Protein AF-A0AAJ6X799-F1 (afdb_monomer)

Organism: Populus euphratica (NCBI:txid75702)

pLDDT: mean 70.82, std 18.69, range [33.41, 95.31]

Secondary structure (DSSP, 8-state):
--------EEEEEE----TT---SS--EEEEEEEEEEPPP------SSS-TTSTT----EEEEEEEEEEHHHHHT-HHHHHHHHHHHHHTTTPPP-HHHHHHHHHHHHHHHH-GGGTT-SEEEEEEEEEE-TT---------------------PPPPHHHHTT----------------------------

Mean predicted aligned error: 18.2 Å

Radius of gyration: 25.43 Å; Cα contacts (8 Å, |Δi|>4): 211; chains: 1; bounding box: 59×56×69 Å

Solvent-accessible surface area (backbone atoms only — not comparable to full-atom values): 12685 Å² total; per-residue (Å²): 133,86,84,65,82,74,68,54,67,49,73,43,84,46,96,68,85,64,97,86,46,92,37,80,59,56,53,32,34,36,41,35,41,40,38,34,38,41,66,74,81,81,81,85,76,82,85,62,101,65,82,83,58,82,82,72,69,74,60,48,75,50,75,51,77,43,82,41,53,42,60,51,59,69,70,43,71,67,55,22,48,51,52,48,50,49,59,37,48,78,68,74,41,86,84,52,71,68,60,45,51,48,49,46,50,50,51,56,51,51,75,68,34,74,93,50,45,70,26,27,53,48,40,33,37,39,40,37,46,44,58,63,82,70,68,71,85,79,88,72,86,78,93,70,93,69,94,73,88,74,73,81,76,80,71,77,84,51,72,73,64,61,72,69,60,81,84,80,82,76,85,74,87,77,85,76,94,73,84,84,78,85,83,83,82,86,89,78,88,80,91,130

Nearest PDB structures (foldseek):
  7akk-assembly1_A  TM=1.581E-01  e=9.815E+00  Homo sapiens

Foldseek 3Di:
DDPDVDWPKDKDWDPDDDPPFQDQAAFKEKEKEKEWEFDDQDPPPPPDDPPPCSPVRDIDIDIDIDIGTLCQLAPDPVSNLVVVVVVCVVVVHQDDVVSSVNNSVVSVVLVPDPSCSSGRYTYMYIYTYHYPPPDDDPPDDDPDDDDDPPPVPPDPDDPVNVVPDDDDDDPDDDDDDDDDDDDDDDDDDDDD

Structure (mmCIF, N/CA/C/O backbone):
data_AF-A0AAJ6X799-F1
#
_entry.id   AF-A0AAJ6X799-F1
#
loop_
_atom_site.group_PDB
_atom_site.id
_atom_site.type_symbol
_atom_site.label_atom_id
_atom_site.label_alt_id
_atom_site.label_comp_id
_atom_site.label_asym_id
_atom_site.label_entity_id
_atom_site.label_seq_id
_atom_site.pd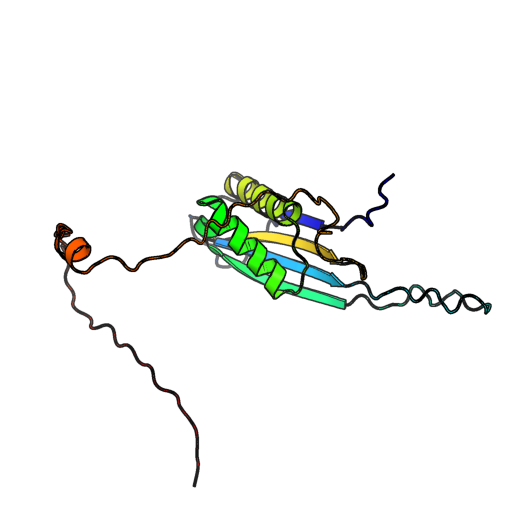bx_PDB_ins_code
_atom_site.Cartn_x
_atom_site.Cartn_y
_atom_site.Cartn_z
_atom_site.occupancy
_atom_site.B_iso_or_equiv
_atom_site.auth_seq_id
_atom_site.auth_comp_id
_atom_site.auth_asym_id
_atom_site.auth_atom_id
_atom_site.pdbx_PDB_model_num
ATOM 1 N N . MET A 1 1 ? 27.027 14.871 -3.772 1.00 33.41 1 MET A N 1
ATOM 2 C CA . MET A 1 1 ? 25.701 15.383 -4.166 1.00 33.41 1 MET A CA 1
ATOM 3 C C . MET A 1 1 ? 24.982 14.192 -4.747 1.00 33.41 1 MET A C 1
ATOM 5 O O . MET A 1 1 ? 25.325 13.787 -5.846 1.00 33.41 1 MET A O 1
ATOM 9 N N . SER A 1 2 ? 24.170 13.524 -3.932 1.00 39.62 2 SER A N 1
ATOM 10 C CA . SER A 1 2 ? 23.511 12.286 -4.333 1.00 39.62 2 SER A CA 1
ATOM 11 C C . SER A 1 2 ? 22.278 12.640 -5.146 1.00 39.62 2 SER A C 1
ATOM 13 O O . SER A 1 2 ? 21.276 13.072 -4.586 1.00 39.62 2 SER A O 1
ATOM 15 N N . ASP A 1 3 ? 22.408 12.510 -6.459 1.00 43.44 3 ASP A N 1
ATOM 16 C CA . ASP A 1 3 ? 21.310 12.570 -7.416 1.00 43.44 3 ASP A CA 1
ATOM 17 C C . ASP A 1 3 ? 20.638 11.188 -7.405 1.00 43.44 3 ASP A C 1
ATOM 19 O O . ASP A 1 3 ? 20.877 10.333 -8.255 1.00 43.44 3 ASP A O 1
ATOM 23 N N . PHE A 1 4 ? 19.909 10.891 -6.328 1.00 45.50 4 PHE A N 1
ATOM 24 C CA . PHE A 1 4 ? 18.973 9.776 -6.360 1.00 45.50 4 PHE A CA 1
ATOM 25 C C . PHE A 1 4 ? 17.758 10.303 -7.102 1.00 45.50 4 PHE A C 1
ATOM 27 O O .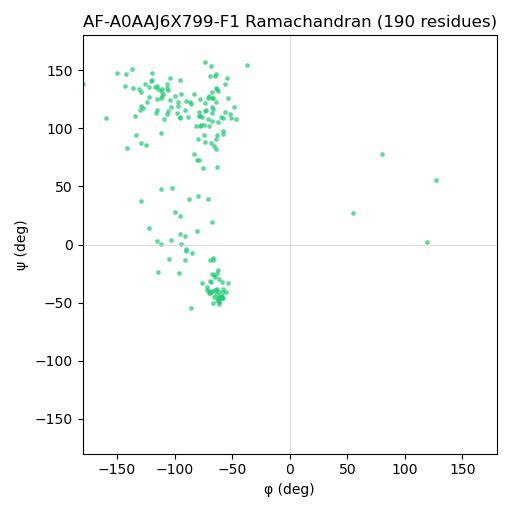 PHE A 1 4 ? 17.104 11.207 -6.594 1.00 45.50 4 PHE A O 1
ATOM 34 N N . GLY A 1 5 ? 17.478 9.763 -8.292 1.00 48.41 5 GLY A N 1
ATOM 35 C CA . GLY A 1 5 ? 16.210 10.000 -8.975 1.00 48.41 5 GLY A CA 1
ATOM 36 C C . GLY A 1 5 ? 15.080 9.803 -7.970 1.00 48.41 5 GLY A C 1
ATOM 37 O O . GLY A 1 5 ? 14.879 8.689 -7.479 1.00 48.41 5 GLY A O 1
ATOM 38 N N . ASP A 1 6 ? 14.453 10.913 -7.579 1.00 57.06 6 ASP A N 1
ATOM 39 C CA . ASP A 1 6 ? 13.506 10.967 -6.474 1.00 57.06 6 ASP A CA 1
ATOM 40 C C . ASP A 1 6 ? 12.369 9.989 -6.771 1.00 57.06 6 ASP A C 1
ATOM 42 O O . ASP A 1 6 ? 11.557 10.209 -7.672 1.00 57.06 6 ASP A O 1
ATOM 46 N N . LEU A 1 7 ? 12.316 8.883 -6.022 1.00 62.88 7 LEU A N 1
ATOM 47 C CA . LEU A 1 7 ? 11.164 7.994 -6.047 1.00 62.88 7 LEU A CA 1
ATOM 48 C C . LEU A 1 7 ? 9.959 8.829 -5.605 1.00 62.88 7 LEU A C 1
ATOM 50 O O . LEU A 1 7 ? 9.836 9.191 -4.431 1.00 62.88 7 LEU A O 1
ATOM 54 N N . CYS A 1 8 ? 9.060 9.124 -6.539 1.00 80.56 8 CYS A N 1
ATOM 55 C CA . CYS A 1 8 ? 7.809 9.795 -6.236 1.00 80.56 8 CYS A CA 1
ATOM 56 C C . CYS A 1 8 ? 6.888 8.780 -5.545 1.00 80.56 8 CYS A C 1
ATOM 58 O O . CYS A 1 8 ? 6.146 8.033 -6.180 1.00 80.56 8 CYS A O 1
ATOM 60 N N . PHE A 1 9 ? 7.001 8.702 -4.218 1.00 86.50 9 PHE A N 1
ATOM 61 C CA . PHE A 1 9 ? 6.145 7.890 -3.361 1.00 86.50 9 PHE A CA 1
ATOM 62 C C . PHE A 1 9 ? 5.257 8.802 -2.527 1.00 86.50 9 PHE A C 1
ATOM 64 O O . PHE A 1 9 ? 5.736 9.727 -1.871 1.00 86.50 9 PHE A O 1
ATOM 71 N N . THR A 1 10 ? 3.947 8.574 -2.545 1.00 90.00 10 THR A N 1
ATOM 72 C CA . THR A 1 10 ? 3.002 9.410 -1.799 1.00 90.00 10 THR A CA 1
ATOM 73 C C . THR A 1 10 ? 1.868 8.582 -1.223 1.00 90.00 10 THR A C 1
ATOM 75 O O . THR A 1 10 ? 1.265 7.753 -1.904 1.00 90.00 10 THR A O 1
ATOM 78 N N . THR A 1 11 ? 1.533 8.865 0.034 1.00 86.75 11 THR A N 1
ATOM 79 C CA . THR A 1 11 ? 0.384 8.293 0.738 1.00 86.75 11 THR A CA 1
ATOM 80 C C . THR A 1 11 ? -0.674 9.368 0.953 1.00 86.75 11 THR A C 1
ATOM 82 O O . THR A 1 11 ? -0.381 10.476 1.397 1.00 86.75 11 THR A O 1
ATOM 85 N N . ILE A 1 12 ? -1.917 9.069 0.582 1.00 88.94 12 ILE A N 1
ATOM 86 C CA . ILE A 1 12 ? -3.028 10.019 0.603 1.00 88.94 12 ILE A CA 1
ATOM 87 C C . ILE A 1 12 ? -4.198 9.362 1.340 1.00 88.94 12 ILE A C 1
ATOM 89 O O . ILE A 1 12 ? -4.738 8.366 0.848 1.00 88.94 12 ILE A O 1
ATOM 93 N N . PRO A 1 13 ? -4.629 9.892 2.496 1.00 84.25 13 PRO A N 1
ATOM 94 C CA . PRO A 1 13 ? -5.858 9.439 3.129 1.00 84.25 13 PRO A CA 1
ATOM 95 C C . PRO A 1 13 ? -7.049 9.846 2.254 1.00 84.25 13 PRO A C 1
ATOM 97 O O . PRO A 1 13 ? -7.149 10.995 1.821 1.00 84.25 13 PRO A O 1
ATOM 100 N N . LEU A 1 14 ? -7.954 8.911 1.977 1.00 81.88 14 LEU A N 1
ATOM 101 C CA . LEU A 1 14 ? -9.138 9.162 1.167 1.00 81.88 14 LEU A CA 1
ATOM 102 C C . LEU A 1 14 ? -10.378 9.272 2.048 1.00 81.88 14 LEU A C 1
ATOM 104 O O . LEU A 1 14 ? -10.748 8.350 2.777 1.00 81.88 14 LEU A O 1
ATOM 108 N N . ASP A 1 15 ? -11.068 10.395 1.898 1.00 71.75 15 ASP A N 1
ATOM 109 C CA . ASP A 1 15 ? -12.421 10.578 2.396 1.00 71.75 15 ASP A CA 1
ATOM 110 C C . ASP A 1 15 ? -13.412 9.979 1.379 1.00 71.75 15 ASP A C 1
ATOM 112 O O . ASP A 1 15 ? -13.995 10.678 0.553 1.00 71.75 15 ASP A O 1
ATOM 116 N N . LEU A 1 16 ? -13.549 8.652 1.389 1.00 66.62 16 LEU A N 1
ATOM 117 C CA . LEU A 1 16 ? -14.558 7.943 0.601 1.00 66.62 16 LEU A CA 1
ATOM 118 C C . LEU A 1 16 ? -15.619 7.341 1.520 1.00 66.62 16 LEU A C 1
ATOM 120 O O . LEU A 1 16 ? -15.294 6.710 2.526 1.00 66.62 16 LEU A O 1
ATOM 124 N N . VAL A 1 17 ? -16.885 7.533 1.151 1.00 60.22 17 VAL A N 1
ATOM 125 C CA . VAL A 1 17 ? -18.050 6.893 1.772 1.00 60.22 17 VAL A CA 1
ATOM 126 C C . VAL A 1 17 ? -18.684 6.011 0.704 1.00 60.22 17 VAL A C 1
ATOM 128 O O . VAL A 1 17 ? -19.165 6.528 -0.308 1.00 60.22 17 VAL A O 1
ATOM 131 N N . LYS A 1 18 ? -18.649 4.684 0.881 1.00 63.25 18 LYS A N 1
ATOM 132 C CA . LYS A 1 18 ? -19.388 3.771 -0.002 1.00 63.25 18 LYS A CA 1
ATOM 133 C C . LYS A 1 18 ? -20.745 3.439 0.637 1.00 63.25 18 LYS A C 1
ATOM 135 O O . LYS A 1 18 ? -20.829 3.293 1.854 1.00 63.25 18 LYS A O 1
ATOM 140 N N . PRO A 1 19 ? -21.828 3.331 -0.156 1.00 46.12 19 PRO A N 1
ATOM 141 C CA . PRO A 1 19 ? -23.139 2.973 0.379 1.00 46.12 19 PRO A CA 1
ATOM 142 C C . PRO A 1 19 ? -23.097 1.546 0.956 1.00 46.12 19 PRO A C 1
ATOM 144 O O . PRO A 1 19 ? -22.738 0.611 0.241 1.00 46.12 19 PRO A O 1
ATOM 147 N N . GLY A 1 20 ? -23.441 1.391 2.241 1.00 56.19 20 GLY A N 1
ATOM 148 C CA . GLY A 1 20 ? -23.353 0.129 2.998 1.00 56.19 20 GLY A CA 1
ATOM 149 C C . GLY A 1 20 ? -22.422 0.157 4.224 1.00 56.19 20 GLY A C 1
ATOM 150 O O . GLY A 1 20 ? -22.268 -0.867 4.893 1.00 56.19 20 GLY A O 1
ATOM 151 N N . ASP A 1 21 ? -21.816 1.307 4.530 1.00 54.22 21 ASP A N 1
ATOM 152 C CA . ASP A 1 21 ? -20.926 1.529 5.681 1.00 54.22 21 ASP A CA 1
ATOM 153 C C . ASP A 1 21 ? -21.678 1.944 6.970 1.00 54.22 21 ASP A C 1
ATOM 155 O O . ASP A 1 21 ? -21.190 2.761 7.744 1.00 54.22 21 ASP A O 1
ATOM 159 N N . ASP A 1 22 ? -22.847 1.358 7.249 1.00 52.16 22 ASP A N 1
ATOM 160 C CA . ASP A 1 22 ? -23.675 1.673 8.432 1.00 52.16 22 ASP A CA 1
ATOM 161 C C . ASP A 1 22 ? -23.159 0.987 9.724 1.00 52.16 22 ASP A C 1
ATOM 163 O O . ASP A 1 22 ? -23.934 0.431 10.505 1.00 52.16 22 ASP A O 1
ATOM 167 N N . SER A 1 23 ? -21.839 0.957 9.943 1.00 53.44 23 SER A N 1
ATOM 168 C CA . SER A 1 23 ? -21.210 0.309 11.104 1.00 53.44 23 SER A CA 1
ATOM 169 C C . SER A 1 23 ? -20.397 1.300 11.932 1.00 53.44 23 SER A C 1
ATOM 171 O O . SER A 1 23 ? -19.692 2.146 11.396 1.00 53.44 23 SER A O 1
ATOM 173 N N . VAL A 1 24 ? -20.476 1.157 13.256 1.00 56.56 24 VAL A N 1
ATOM 174 C CA . VAL A 1 24 ? -19.975 2.124 14.252 1.00 56.56 24 VAL A CA 1
ATOM 175 C C . VAL A 1 24 ? -18.481 1.938 14.568 1.00 56.56 24 VAL A C 1
ATOM 177 O O . VAL A 1 24 ? -17.889 2.740 15.282 1.00 56.56 24 VAL A O 1
ATOM 180 N N . LEU A 1 25 ? -17.847 0.875 14.065 1.00 61.75 25 LEU A N 1
ATOM 181 C CA . LEU A 1 25 ? -16.440 0.587 14.335 1.00 61.75 25 LEU A CA 1
ATOM 182 C C . LEU A 1 25 ? -15.680 0.338 13.036 1.00 61.75 25 LEU A C 1
ATOM 184 O O . LEU A 1 25 ? -15.969 -0.614 12.311 1.00 61.75 25 LEU A O 1
ATOM 188 N N . CYS A 1 26 ? -14.676 1.180 12.790 1.00 68.81 26 CYS A N 1
ATOM 189 C CA . CYS A 1 26 ? -13.676 0.942 11.764 1.00 68.81 26 CYS A CA 1
ATOM 190 C C . CYS A 1 26 ? -12.806 -0.261 12.145 1.00 68.81 26 CYS A C 1
ATOM 192 O O . CYS A 1 26 ? -11.917 -0.135 13.000 1.00 68.81 26 CYS A O 1
ATOM 194 N N . ASP A 1 27 ? -13.015 -1.389 11.473 1.00 82.44 27 ASP A N 1
ATOM 195 C CA . ASP A 1 27 ? -12.250 -2.623 11.653 1.00 82.44 27 ASP A CA 1
ATOM 196 C C . ASP A 1 27 ? -11.258 -2.893 10.510 1.00 82.44 27 ASP A C 1
ATOM 198 O O . ASP A 1 27 ? -10.367 -3.728 10.669 1.00 82.44 27 ASP A O 1
ATOM 202 N N . LYS A 1 28 ? -11.350 -2.175 9.379 1.00 88.75 28 LYS A N 1
ATOM 203 C CA . LYS A 1 28 ? -10.529 -2.452 8.185 1.00 88.75 28 LYS A CA 1
ATOM 204 C C . LYS A 1 28 ? -9.966 -1.202 7.506 1.00 88.75 28 LYS A C 1
ATOM 206 O O . LYS A 1 28 ? -10.581 -0.138 7.484 1.00 88.75 28 LYS A O 1
ATOM 211 N N . PHE A 1 29 ? -8.811 -1.373 6.871 1.00 90.25 29 PHE A N 1
ATOM 212 C CA . PHE A 1 29 ? -8.224 -0.442 5.912 1.00 90.25 29 PHE A CA 1
ATOM 213 C C . PHE A 1 29 ? -8.354 -0.994 4.495 1.00 90.25 29 PHE A C 1
ATOM 215 O O . PHE A 1 29 ? -8.112 -2.173 4.253 1.00 90.25 29 PHE A O 1
ATOM 222 N N . CYS A 1 30 ? -8.691 -0.130 3.546 1.00 91.00 30 CYS A N 1
ATOM 223 C CA . CYS A 1 30 ? -8.603 -0.410 2.121 1.00 91.00 30 CYS A CA 1
ATOM 224 C C . CYS A 1 30 ? -7.464 0.424 1.532 1.00 91.00 30 CYS A C 1
ATOM 226 O O . CYS A 1 30 ? -7.574 1.646 1.436 1.00 91.00 30 CYS A O 1
ATOM 228 N N . ILE A 1 31 ? -6.364 -0.231 1.173 1.00 93.44 31 ILE A N 1
ATOM 229 C CA . ILE A 1 31 ? -5.176 0.392 0.594 1.00 93.44 31 ILE A CA 1
ATOM 230 C C . ILE A 1 31 ? -5.239 0.226 -0.923 1.00 93.44 31 ILE A C 1
ATOM 232 O O . ILE A 1 31 ? -5.150 -0.882 -1.444 1.00 93.44 31 ILE A O 1
ATOM 236 N N . VAL A 1 32 ? -5.395 1.336 -1.634 1.00 94.38 32 VAL A N 1
ATOM 237 C CA . VAL A 1 32 ? -5.396 1.408 -3.095 1.00 94.38 32 VAL A CA 1
ATOM 238 C C . VAL A 1 32 ? -3.993 1.776 -3.553 1.00 94.38 32 VAL A C 1
ATOM 240 O O . VAL A 1 32 ? -3.571 2.917 -3.369 1.00 94.38 32 VAL A O 1
ATOM 243 N N . VAL A 1 33 ? -3.277 0.831 -4.151 1.00 94.50 33 VAL A N 1
ATOM 244 C CA . VAL A 1 33 ? -1.923 1.040 -4.675 1.00 94.50 33 VAL A CA 1
ATOM 245 C C . VAL A 1 33 ? -2.006 1.319 -6.173 1.00 94.50 33 VAL A C 1
ATOM 247 O O . VAL A 1 33 ? -2.556 0.518 -6.927 1.00 94.50 33 VAL A O 1
ATOM 250 N N . GLU A 1 34 ? -1.478 2.464 -6.598 1.00 94.44 34 GLU A N 1
ATOM 251 C CA . GLU A 1 34 ? -1.287 2.864 -7.995 1.00 94.44 34 GLU A CA 1
ATOM 252 C C . GLU A 1 34 ? 0.220 2.987 -8.257 1.00 94.44 34 GLU A C 1
ATOM 254 O O . GLU A 1 34 ? 0.881 3.832 -7.657 1.00 94.44 34 GLU A O 1
ATOM 259 N N . ALA A 1 35 ? 0.751 2.142 -9.136 1.00 92.31 35 ALA A N 1
ATOM 260 C CA . ALA A 1 35 ? 2.156 2.126 -9.519 1.00 92.31 35 ALA A CA 1
ATOM 261 C C . ALA A 1 35 ? 2.316 2.481 -10.999 1.00 92.31 35 ALA A C 1
ATOM 263 O O . ALA A 1 35 ? 1.565 1.973 -11.832 1.00 92.31 35 ALA A O 1
ATOM 264 N N . SER A 1 36 ? 3.290 3.331 -11.307 1.00 90.94 36 SER A N 1
ATOM 265 C CA . SER A 1 36 ? 3.752 3.638 -12.661 1.00 90.94 36 SER A CA 1
ATOM 266 C C . SER A 1 36 ? 5.156 3.081 -12.838 1.00 90.94 36 SER A C 1
ATOM 268 O O . SER A 1 36 ? 6.028 3.386 -12.033 1.00 90.94 36 SER A O 1
ATOM 270 N N . PHE A 1 37 ? 5.389 2.278 -13.867 1.00 88.56 37 PHE A N 1
ATOM 271 C CA . PHE A 1 37 ? 6.698 1.726 -14.195 1.00 88.56 37 PHE A CA 1
ATOM 272 C C . PHE A 1 37 ? 7.242 2.451 -15.418 1.00 88.56 37 PHE A C 1
ATOM 274 O O . PHE A 1 37 ? 6.668 2.378 -16.510 1.00 88.56 37 PHE A O 1
ATOM 281 N N . MET A 1 38 ? 8.341 3.173 -15.212 1.00 85.06 38 MET A N 1
ATOM 282 C CA . MET A 1 38 ? 9.001 3.936 -16.262 1.00 85.06 38 MET A CA 1
ATOM 283 C C . MET A 1 38 ? 9.922 3.015 -17.074 1.00 85.06 38 MET A C 1
ATOM 285 O O . MET A 1 38 ? 10.742 2.303 -16.486 1.00 85.06 38 MET A O 1
ATOM 289 N N . PRO A 1 39 ? 9.823 3.014 -18.413 1.00 79.12 39 PRO A N 1
ATOM 290 C CA . PRO A 1 39 ? 10.715 2.230 -19.258 1.00 79.12 39 PRO A CA 1
ATOM 291 C C . PRO A 1 39 ? 12.161 2.768 -19.216 1.00 79.12 39 PRO A C 1
ATOM 293 O O . PRO A 1 39 ? 12.372 3.959 -18.969 1.00 79.12 39 PRO A O 1
ATOM 296 N N . PRO A 1 40 ? 13.176 1.915 -19.463 1.00 73.31 40 PRO A N 1
ATOM 297 C CA . PRO A 1 40 ? 14.568 2.345 -19.562 1.00 73.31 40 PRO A CA 1
ATOM 298 C C . PRO A 1 40 ? 14.758 3.325 -20.724 1.00 73.31 40 PRO A C 1
ATOM 300 O O . PRO A 1 40 ? 14.317 3.070 -21.843 1.00 73.31 40 PRO A O 1
ATOM 303 N N . VAL A 1 41 ? 15.444 4.439 -20.460 1.00 66.81 41 VAL A N 1
ATOM 304 C CA . VAL A 1 41 ? 15.807 5.416 -21.493 1.00 66.81 41 VAL A CA 1
ATOM 305 C C . VAL A 1 41 ? 17.024 4.879 -22.248 1.00 66.81 41 VAL A C 1
ATOM 307 O O . VAL A 1 41 ? 18.116 4.801 -21.688 1.00 66.81 41 VAL A O 1
ATOM 310 N N . LEU A 1 42 ? 16.842 4.488 -23.511 1.00 63.31 42 LEU A N 1
ATOM 311 C CA . LEU A 1 42 ? 17.948 4.115 -24.395 1.00 63.31 42 LEU A CA 1
ATOM 312 C C . LEU A 1 42 ? 18.645 5.401 -24.864 1.00 63.31 42 LEU A C 1
ATOM 314 O O . LEU A 1 42 ? 18.074 6.182 -25.617 1.00 63.31 42 LEU A O 1
ATOM 318 N N . VAL A 1 43 ? 19.863 5.643 -24.378 1.00 58.25 43 VAL A N 1
ATOM 319 C CA . VAL A 1 43 ? 20.656 6.855 -24.670 1.00 58.25 43 VAL A CA 1
ATOM 320 C C . VAL A 1 43 ? 21.583 6.713 -25.888 1.00 58.25 43 VAL A C 1
ATOM 322 O O . VAL A 1 43 ? 22.375 7.614 -26.148 1.00 58.25 43 VAL A O 1
ATOM 325 N N . ASP A 1 44 ? 21.495 5.610 -26.639 1.00 54.72 44 ASP A N 1
ATOM 326 C CA . ASP A 1 44 ? 22.450 5.270 -27.708 1.00 54.72 44 ASP A CA 1
ATOM 327 C C . ASP A 1 44 ? 22.098 5.793 -29.122 1.00 54.72 44 ASP A C 1
ATOM 329 O O . ASP A 1 44 ? 22.926 5.668 -30.016 1.00 54.72 44 ASP A O 1
ATOM 333 N N . ASP A 1 45 ? 20.949 6.444 -29.347 1.00 50.88 45 ASP A N 1
ATOM 334 C CA . ASP A 1 45 ? 20.549 6.959 -30.679 1.00 50.88 45 ASP A CA 1
ATOM 335 C C . ASP A 1 45 ? 20.527 8.503 -30.758 1.00 50.88 45 ASP A C 1
ATOM 337 O O . ASP A 1 45 ? 19.575 9.116 -31.241 1.00 50.88 45 ASP A O 1
ATOM 341 N N . LEU A 1 46 ? 21.582 9.172 -30.278 1.00 54.72 46 LEU A N 1
ATOM 342 C CA . LEU A 1 46 ? 21.748 10.632 -30.414 1.00 54.72 46 LEU A CA 1
ATOM 343 C C . LEU A 1 46 ? 22.741 11.026 -31.522 1.00 54.72 46 LEU A C 1
ATOM 345 O O . LEU A 1 46 ? 23.607 11.873 -31.306 1.00 54.72 46 LEU A O 1
ATOM 349 N N . GLU A 1 47 ? 22.595 10.449 -32.718 1.00 54.09 47 GLU A N 1
ATOM 350 C CA . GLU A 1 47 ? 23.259 10.950 -33.937 1.00 54.09 47 GLU A CA 1
ATOM 351 C C . GLU A 1 47 ? 22.299 11.323 -35.085 1.00 54.09 47 GLU A C 1
ATOM 353 O O . GLU A 1 47 ? 22.776 11.567 -36.191 1.00 54.09 47 GLU A O 1
ATOM 358 N N . ASP A 1 48 ? 20.983 11.459 -34.864 1.00 49.53 48 ASP A N 1
ATOM 359 C CA . ASP A 1 48 ? 20.103 11.976 -35.926 1.00 49.53 48 ASP A CA 1
ATOM 360 C C . ASP A 1 48 ? 18.977 12.902 -35.431 1.00 49.53 48 ASP A C 1
ATOM 362 O O . ASP A 1 48 ? 18.452 12.784 -34.323 1.00 49.53 48 ASP A O 1
ATOM 366 N N . ASP A 1 49 ? 18.655 13.867 -36.287 1.00 54.22 49 ASP A N 1
ATOM 367 C CA . ASP A 1 49 ? 17.883 15.105 -36.094 1.00 54.22 49 ASP A CA 1
ATOM 368 C C . ASP A 1 49 ? 16.361 14.885 -35.871 1.00 54.22 49 ASP A C 1
ATOM 370 O O . ASP A 1 49 ? 15.530 15.636 -36.378 1.00 54.22 49 ASP A O 1
ATOM 374 N N . GLU A 1 50 ? 15.965 13.849 -35.114 1.00 51.69 50 GLU A N 1
ATOM 375 C CA . GLU A 1 50 ? 14.560 13.483 -34.829 1.00 51.69 50 GLU A CA 1
ATOM 376 C C . GLU A 1 50 ? 14.266 13.285 -33.322 1.00 51.69 50 GLU A C 1
ATOM 378 O O . GLU A 1 50 ? 13.466 12.442 -32.914 1.00 51.69 50 GLU A O 1
ATOM 383 N N . SER A 1 51 ? 14.867 14.097 -32.444 1.00 50.56 51 SER A N 1
ATOM 384 C CA . SER A 1 51 ? 14.718 14.001 -30.974 1.00 50.56 51 SER A CA 1
ATOM 385 C C . SER A 1 51 ? 13.317 14.335 -30.406 1.00 50.56 51 SER A C 1
ATOM 387 O O . SER A 1 51 ? 13.191 14.641 -29.221 1.00 50.56 51 SER A O 1
ATOM 389 N N . GLN A 1 52 ? 12.244 14.299 -31.206 1.00 48.31 52 GLN A N 1
ATOM 390 C CA . GLN A 1 52 ? 10.876 14.626 -30.764 1.00 48.31 52 GLN A CA 1
ATOM 391 C C . GLN A 1 52 ? 10.061 13.432 -30.235 1.00 48.31 52 GLN A C 1
ATOM 393 O O . GLN A 1 52 ? 8.979 13.653 -29.697 1.00 48.31 52 GLN A O 1
ATOM 398 N N . HIS A 1 53 ? 10.576 12.199 -30.302 1.00 48.31 53 HIS A N 1
ATOM 399 C CA . HIS A 1 53 ? 9.841 11.000 -29.856 1.00 48.31 53 HIS A CA 1
ATOM 400 C C . HIS A 1 53 ? 10.403 10.310 -28.596 1.00 48.31 53 HIS A C 1
ATOM 402 O O . HIS A 1 53 ? 9.813 9.346 -28.119 1.00 48.31 53 HIS A O 1
ATOM 408 N N . LEU A 1 54 ? 11.482 10.824 -27.988 1.00 49.53 54 LEU A N 1
ATOM 409 C CA . LEU A 1 54 ? 12.105 10.228 -26.787 1.00 49.53 54 LEU A CA 1
ATOM 410 C C . LEU A 1 54 ? 11.237 10.287 -25.513 1.00 49.53 54 LEU A C 1
ATOM 412 O O . LEU A 1 54 ? 11.556 9.634 -24.524 1.00 49.53 54 LEU A O 1
ATOM 416 N N . TYR A 1 55 ? 10.143 11.052 -25.531 1.00 51.22 55 TYR A N 1
ATOM 417 C CA . TYR A 1 55 ? 9.208 11.178 -24.407 1.00 51.22 55 TYR A CA 1
ATOM 418 C C . TYR A 1 55 ? 7.903 10.392 -24.592 1.00 51.22 55 TYR A C 1
ATOM 420 O O . TYR A 1 55 ? 7.033 10.485 -23.733 1.00 51.22 55 TYR A O 1
ATOM 428 N N . ASP A 1 56 ? 7.765 9.617 -25.673 1.00 51.16 56 ASP A N 1
ATOM 429 C CA . ASP A 1 56 ? 6.566 8.803 -25.942 1.00 51.16 56 ASP A CA 1
ATOM 430 C C . ASP A 1 56 ? 6.728 7.355 -25.448 1.00 51.16 56 ASP A C 1
ATOM 432 O O . ASP A 1 56 ? 6.135 6.411 -25.966 1.00 51.16 56 ASP A O 1
ATOM 436 N N . ALA A 1 57 ? 7.601 7.156 -24.460 1.00 61.09 57 ALA A N 1
ATOM 437 C CA . ALA A 1 57 ? 7.764 5.864 -23.828 1.00 61.09 57 ALA A CA 1
ATOM 438 C C . ALA A 1 57 ? 6.598 5.659 -22.846 1.00 61.09 57 ALA A C 1
ATOM 440 O O . ALA A 1 57 ? 6.569 6.243 -21.759 1.00 61.09 57 ALA A O 1
ATOM 441 N N . ASP A 1 58 ? 5.615 4.858 -23.260 1.00 71.69 58 ASP A N 1
ATOM 442 C CA . ASP A 1 58 ? 4.423 4.559 -22.469 1.00 71.69 58 ASP A CA 1
ATOM 443 C C . ASP A 1 58 ? 4.813 3.983 -21.098 1.00 71.69 58 ASP A C 1
ATOM 445 O O . ASP A 1 58 ? 5.356 2.881 -20.985 1.00 71.69 58 ASP A O 1
ATOM 449 N N . CYS A 1 59 ? 4.518 4.730 -20.032 1.00 80.44 59 CYS A N 1
ATOM 450 C CA . CYS A 1 59 ? 4.617 4.208 -18.674 1.00 80.44 59 CYS A CA 1
ATOM 451 C C . CYS A 1 59 ? 3.599 3.080 -18.495 1.00 80.44 59 CYS A C 1
ATOM 453 O O . CYS A 1 59 ? 2.422 3.221 -18.843 1.00 80.44 59 CYS A O 1
ATOM 455 N N . TYR A 1 60 ? 4.030 1.975 -17.897 1.00 86.00 60 TYR A N 1
ATOM 456 C CA . TYR A 1 60 ? 3.131 0.880 -17.564 1.00 86.00 60 TYR A CA 1
ATOM 457 C C . TYR A 1 60 ? 2.486 1.141 -16.201 1.00 86.00 60 TYR A C 1
ATOM 459 O O . TYR A 1 60 ? 3.180 1.281 -15.200 1.00 86.00 60 TYR A O 1
ATOM 467 N N . TRP A 1 61 ? 1.155 1.213 -16.146 1.00 89.19 61 TRP A N 1
ATOM 468 C CA . TRP A 1 61 ? 0.426 1.496 -14.906 1.00 89.19 61 TRP A CA 1
ATOM 469 C C . TRP A 1 61 ? -0.245 0.244 -14.351 1.00 89.19 61 TRP A C 1
ATOM 471 O O . TRP A 1 61 ? -0.978 -0.448 -15.058 1.00 89.19 61 TRP A O 1
ATOM 481 N N . VAL A 1 62 ? -0.077 0.007 -13.051 1.00 92.69 62 VAL A N 1
ATOM 482 C CA . VAL A 1 62 ? -0.755 -1.065 -12.315 1.00 92.69 62 VAL A CA 1
ATOM 483 C C . VAL A 1 62 ? -1.543 -0.465 -11.165 1.00 92.69 62 VAL A C 1
ATOM 485 O O . VAL A 1 62 ? -1.059 0.395 -10.431 1.00 92.69 62 VAL A O 1
ATOM 488 N N . LYS A 1 63 ? -2.776 -0.935 -10.982 1.00 94.56 63 LYS A N 1
ATOM 489 C CA . LYS A 1 63 ? -3.629 -0.531 -9.868 1.00 94.56 63 LYS A CA 1
ATOM 490 C C . LYS A 1 63 ? -4.232 -1.741 -9.182 1.00 94.56 63 LYS A C 1
ATOM 492 O O . LYS A 1 63 ? -4.784 -2.614 -9.853 1.00 94.56 63 LYS A O 1
ATOM 497 N N . ARG A 1 64 ? -4.182 -1.762 -7.850 1.00 94.19 64 ARG A N 1
ATOM 498 C CA . ARG A 1 64 ? -4.786 -2.830 -7.052 1.00 94.19 64 ARG A CA 1
ATOM 499 C C . ARG A 1 64 ? -5.249 -2.343 -5.687 1.00 94.19 64 ARG A C 1
ATOM 501 O O . ARG A 1 64 ? -4.623 -1.479 -5.079 1.00 94.19 64 ARG A O 1
ATOM 508 N N . ASP A 1 65 ? -6.329 -2.952 -5.214 1.00 93.31 65 ASP A N 1
ATOM 509 C CA . ASP A 1 65 ? -6.933 -2.660 -3.920 1.00 93.31 65 ASP A CA 1
ATOM 510 C C . ASP A 1 65 ? -6.632 -3.811 -2.950 1.00 93.31 65 ASP A C 1
ATOM 512 O O . ASP A 1 65 ? -6.795 -4.985 -3.295 1.00 93.31 65 ASP A O 1
ATOM 516 N N . PHE A 1 66 ? -6.227 -3.475 -1.728 1.00 93.50 66 PHE A N 1
ATOM 517 C CA . PHE A 1 66 ? -5.908 -4.423 -0.665 1.00 93.50 66 PHE A CA 1
ATOM 518 C C . PHE A 1 66 ? -6.750 -4.119 0.567 1.00 93.50 66 PHE A C 1
ATOM 520 O O . PHE A 1 66 ? -6.706 -3.011 1.100 1.00 93.50 66 PHE A O 1
ATOM 527 N N . LEU A 1 67 ? -7.517 -5.106 1.029 1.00 92.25 67 LEU A N 1
ATOM 528 C CA . LEU A 1 67 ? -8.294 -4.997 2.258 1.00 92.25 67 LEU A CA 1
ATOM 529 C C . LEU A 1 67 ? -7.509 -5.639 3.403 1.00 92.25 67 LEU A C 1
ATOM 531 O O . LEU A 1 67 ? -7.215 -6.830 3.356 1.00 92.25 67 LEU A O 1
ATOM 535 N N . VAL A 1 68 ? -7.185 -4.846 4.416 1.00 92.12 68 VAL A N 1
ATOM 536 C CA . VAL A 1 68 ? -6.324 -5.231 5.537 1.00 92.12 68 VAL A CA 1
ATOM 537 C C . VAL A 1 68 ? -7.060 -4.969 6.843 1.00 92.12 68 VAL A C 1
ATOM 539 O O . VAL A 1 68 ? -7.714 -3.935 6.990 1.00 92.12 68 VAL A O 1
ATOM 542 N N . ASP A 1 69 ? -6.967 -5.885 7.804 1.00 90.62 69 ASP A N 1
ATOM 543 C CA . ASP A 1 69 ? -7.553 -5.646 9.122 1.00 90.62 69 ASP A CA 1
ATOM 544 C C . ASP A 1 69 ? -6.787 -4.552 9.870 1.00 90.62 69 ASP A C 1
ATOM 546 O O . ASP A 1 69 ? -5.563 -4.427 9.780 1.00 90.62 69 ASP A O 1
ATOM 550 N N . ARG A 1 70 ? -7.518 -3.752 10.646 1.00 87.94 70 ARG A N 1
ATOM 551 C CA . ARG A 1 70 ? -6.961 -2.640 11.420 1.00 87.94 70 ARG A CA 1
ATOM 552 C C . ARG A 1 70 ? -5.830 -3.080 12.345 1.00 87.94 70 ARG A C 1
ATOM 554 O O . ARG A 1 70 ? -4.820 -2.383 12.443 1.00 87.94 70 ARG A O 1
ATOM 561 N N . ASP A 1 71 ? -5.987 -4.227 12.990 1.00 87.94 71 ASP A N 1
ATOM 562 C CA . ASP A 1 71 ? -5.014 -4.723 13.960 1.00 87.94 71 ASP A CA 1
ATOM 563 C C . ASP A 1 71 ? -3.695 -5.126 13.292 1.00 87.94 71 ASP A C 1
ATOM 565 O O . ASP A 1 71 ? -2.630 -4.879 13.856 1.00 87.94 71 ASP A O 1
ATOM 569 N N . GLN A 1 72 ? -3.745 -5.620 12.048 1.00 89.00 72 GLN A N 1
ATOM 570 C CA . GLN A 1 72 ? -2.547 -5.972 11.279 1.00 89.00 72 GLN A CA 1
ATOM 571 C C . GLN A 1 72 ? -1.686 -4.742 10.955 1.00 89.00 72 GLN A C 1
ATOM 573 O O . GLN A 1 72 ? -0.475 -4.870 10.831 1.00 89.00 72 GLN A O 1
ATOM 578 N N . LEU A 1 73 ? -2.281 -3.545 10.849 1.00 89.50 73 LEU A N 1
ATOM 579 C CA . LEU A 1 73 ? -1.555 -2.305 10.538 1.00 89.50 73 LEU A CA 1
ATOM 580 C C . LEU A 1 73 ? -1.166 -1.476 11.764 1.00 89.50 73 LEU A C 1
ATOM 582 O O . LEU A 1 73 ? -0.246 -0.660 11.679 1.00 89.50 73 LEU A O 1
ATOM 586 N N . LEU A 1 74 ? -1.885 -1.617 12.880 1.00 89.31 74 LEU A N 1
ATOM 587 C CA . LEU A 1 74 ? -1.746 -0.708 14.022 1.00 89.31 74 LEU A CA 1
ATOM 588 C C . LEU A 1 74 ? -1.187 -1.352 15.288 1.00 89.31 74 LEU A C 1
ATOM 590 O O . LEU A 1 74 ? -0.680 -0.610 16.130 1.00 89.31 74 LEU A O 1
ATOM 594 N N . HIS A 1 75 ? -1.315 -2.669 15.458 1.00 83.69 75 HIS A N 1
ATOM 595 C CA . HIS A 1 75 ? -1.015 -3.305 16.737 1.00 83.69 75 HIS A CA 1
ATOM 596 C C . HIS A 1 75 ? 0.468 -3.655 16.881 1.00 83.69 75 HIS A C 1
ATOM 598 O O . HIS A 1 75 ? 1.107 -3.238 17.845 1.00 83.69 75 HIS A O 1
ATOM 604 N N . ASP A 1 76 ? 1.015 -4.405 15.926 1.00 89.44 76 ASP A N 1
ATOM 605 C CA . ASP A 1 76 ? 2.387 -4.907 15.974 1.00 89.44 76 ASP A CA 1
ATOM 606 C C . ASP A 1 76 ? 3.242 -4.347 14.827 1.00 89.44 76 ASP A C 1
ATOM 608 O O . ASP A 1 76 ? 2.802 -4.272 13.675 1.00 89.44 76 ASP A O 1
ATOM 612 N N . LEU A 1 77 ? 4.468 -3.916 15.142 1.00 89.56 77 LEU A N 1
ATOM 613 C CA . LEU A 1 77 ? 5.354 -3.285 14.162 1.00 89.56 77 LEU A CA 1
ATOM 614 C C . LEU A 1 77 ? 5.851 -4.300 13.131 1.00 89.56 77 LEU A C 1
ATOM 616 O O . LEU A 1 77 ? 5.899 -3.976 11.948 1.00 89.56 77 LEU A O 1
ATOM 620 N N . GLU A 1 78 ? 6.181 -5.517 13.558 1.00 91.50 78 GLU A N 1
ATOM 621 C CA . GLU A 1 78 ? 6.678 -6.567 12.669 1.00 91.50 78 GLU A CA 1
ATOM 622 C C . GLU A 1 78 ? 5.583 -7.000 11.687 1.00 91.50 78 GLU A C 1
ATOM 624 O O . GLU A 1 78 ? 5.768 -6.935 10.471 1.00 91.50 78 GLU A O 1
ATOM 629 N N . THR A 1 79 ? 4.394 -7.309 12.208 1.00 91.94 79 THR A N 1
ATOM 630 C CA . THR A 1 79 ? 3.218 -7.681 11.409 1.00 91.94 79 THR A CA 1
ATOM 631 C C . THR A 1 79 ? 2.821 -6.575 10.431 1.00 91.94 79 THR A C 1
ATOM 633 O O . THR A 1 79 ? 2.559 -6.843 9.255 1.00 91.94 79 THR A O 1
ATOM 636 N N . SER A 1 80 ? 2.805 -5.318 10.882 1.00 93.44 80 SER A N 1
ATOM 637 C CA . SER A 1 80 ? 2.427 -4.183 10.032 1.00 93.44 80 SER A CA 1
ATOM 638 C C . SER A 1 80 ? 3.450 -3.915 8.930 1.00 93.44 80 SER A C 1
ATOM 640 O O . SER A 1 80 ? 3.068 -3.716 7.775 1.00 93.44 80 SER A O 1
ATOM 642 N N . THR A 1 81 ? 4.740 -4.007 9.252 1.00 93.81 81 THR A N 1
ATOM 643 C CA . THR A 1 81 ? 5.841 -3.893 8.287 1.00 93.81 81 THR A CA 1
ATOM 644 C C . THR A 1 81 ? 5.754 -4.993 7.236 1.00 93.81 81 THR A C 1
ATOM 646 O O . THR A 1 81 ? 5.773 -4.705 6.038 1.00 93.81 81 THR A O 1
ATOM 649 N N . LEU A 1 82 ? 5.588 -6.246 7.669 1.00 94.50 82 LEU A N 1
ATOM 650 C CA . LEU A 1 82 ? 5.471 -7.399 6.780 1.00 94.50 82 LEU A CA 1
ATOM 651 C C . LEU A 1 82 ? 4.248 -7.283 5.865 1.00 94.50 82 LEU A C 1
ATOM 653 O O . LEU A 1 82 ? 4.337 -7.561 4.672 1.00 94.50 82 LEU A O 1
ATOM 657 N N . THR A 1 83 ? 3.117 -6.818 6.396 1.00 95.00 83 THR A N 1
ATOM 658 C CA . THR A 1 83 ? 1.883 -6.638 5.623 1.00 95.00 83 THR A CA 1
ATOM 659 C C . THR A 1 83 ? 2.075 -5.634 4.490 1.00 95.00 83 THR A C 1
ATOM 661 O O . THR A 1 83 ? 1.746 -5.932 3.342 1.00 95.00 83 THR A O 1
ATOM 664 N N . ILE A 1 84 ? 2.656 -4.463 4.774 1.00 95.31 84 ILE A N 1
ATOM 665 C CA . ILE A 1 84 ? 2.915 -3.456 3.736 1.00 95.31 84 ILE A CA 1
ATOM 666 C C . ILE A 1 84 ? 3.982 -3.934 2.750 1.00 95.31 84 ILE A C 1
ATOM 668 O O . ILE A 1 84 ? 3.815 -3.759 1.542 1.00 95.31 84 ILE A O 1
ATOM 672 N N . ARG A 1 85 ? 5.038 -4.595 3.236 1.00 95.00 85 ARG A N 1
ATOM 673 C CA . ARG A 1 85 ? 6.073 -5.191 2.383 1.00 95.00 85 ARG A CA 1
ATOM 674 C C . ARG A 1 85 ? 5.472 -6.196 1.4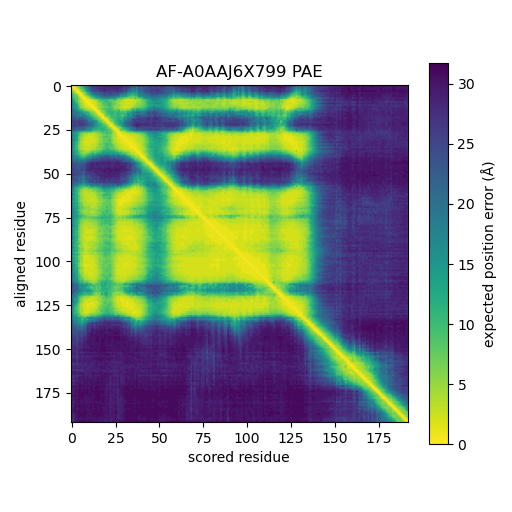03 1.00 95.00 85 ARG A C 1
ATOM 676 O O . ARG A 1 85 ? 5.760 -6.116 0.215 1.00 95.00 85 ARG A O 1
ATOM 683 N N . ASN A 1 86 ? 4.589 -7.073 1.875 1.00 94.69 86 ASN A N 1
ATOM 684 C CA . ASN A 1 86 ? 3.899 -8.055 1.041 1.00 94.69 86 ASN A CA 1
ATOM 685 C C . ASN A 1 86 ? 2.984 -7.389 0.007 1.00 94.69 86 ASN A C 1
ATOM 687 O O . ASN A 1 86 ? 2.978 -7.798 -1.148 1.00 94.69 86 ASN A O 1
ATOM 691 N N . ILE A 1 87 ? 2.238 -6.348 0.392 1.00 95.00 87 ILE A N 1
ATOM 692 C CA . ILE A 1 87 ? 1.370 -5.596 -0.530 1.00 95.00 87 ILE A CA 1
ATOM 693 C C . ILE A 1 87 ? 2.174 -4.996 -1.688 1.00 95.00 87 ILE A C 1
ATOM 695 O O . ILE A 1 87 ? 1.768 -5.113 -2.845 1.00 95.00 87 ILE A O 1
ATOM 699 N N . LEU A 1 88 ? 3.311 -4.367 -1.383 1.00 93.25 88 LEU A N 1
ATOM 700 C CA . LEU A 1 88 ? 4.179 -3.763 -2.392 1.00 93.25 88 LEU A CA 1
ATOM 701 C C . LEU A 1 88 ? 4.878 -4.833 -3.246 1.00 93.25 88 LEU A C 1
ATOM 703 O O . LEU A 1 88 ? 4.897 -4.712 -4.468 1.00 93.25 88 LEU A O 1
ATOM 707 N N . ALA A 1 89 ? 5.354 -5.918 -2.630 1.00 92.00 89 ALA A N 1
ATOM 708 C CA . ALA A 1 89 ? 5.999 -7.026 -3.334 1.00 92.00 89 ALA A CA 1
ATOM 709 C C . ALA A 1 89 ? 5.051 -7.753 -4.305 1.00 92.00 89 ALA A C 1
ATOM 711 O O . ALA A 1 89 ? 5.456 -8.098 -5.406 1.00 92.00 89 ALA A O 1
ATOM 712 N N . VAL A 1 90 ? 3.773 -7.934 -3.948 1.00 94.31 90 VAL A N 1
ATOM 713 C CA . VAL A 1 90 ? 2.745 -8.526 -4.836 1.00 94.31 90 VAL A CA 1
ATOM 714 C C . VAL A 1 90 ? 2.504 -7.688 -6.098 1.00 94.31 90 VAL A C 1
ATOM 716 O O . VAL A 1 90 ? 1.985 -8.196 -7.089 1.00 94.31 90 VAL A O 1
ATOM 719 N N . MET A 1 91 ? 2.840 -6.400 -6.054 1.00 92.12 91 MET A N 1
ATOM 720 C CA . MET A 1 91 ? 2.721 -5.468 -7.175 1.00 92.12 91 MET A CA 1
ATOM 721 C C . MET A 1 91 ? 4.032 -5.320 -7.955 1.00 92.12 91 MET A C 1
ATOM 723 O O . MET A 1 91 ? 4.125 -4.409 -8.773 1.00 92.12 91 MET A O 1
ATOM 727 N N . ASP A 1 92 ? 5.038 -6.153 -7.666 1.00 89.81 92 ASP A N 1
ATOM 728 C CA . ASP A 1 92 ? 6.401 -6.049 -8.197 1.00 89.81 92 ASP A CA 1
ATOM 729 C C . ASP A 1 92 ? 7.036 -4.669 -7.935 1.00 89.81 92 ASP A C 1
ATOM 731 O O . ASP A 1 92 ? 7.901 -4.200 -8.674 1.00 89.81 92 ASP A O 1
ATOM 735 N N . ILE A 1 93 ? 6.597 -3.992 -6.864 1.00 89.38 93 ILE A N 1
ATOM 736 C CA . ILE A 1 93 ? 7.157 -2.710 -6.448 1.00 89.38 93 ILE A CA 1
ATOM 737 C C . ILE A 1 93 ? 8.357 -3.000 -5.543 1.00 89.38 93 ILE A C 1
ATOM 739 O O . ILE A 1 93 ? 8.199 -3.627 -4.489 1.00 89.38 93 ILE A O 1
ATOM 743 N N . PRO A 1 94 ? 9.547 -2.502 -5.889 1.00 87.69 94 PRO A N 1
ATOM 744 C CA . PRO A 1 94 ? 10.724 -2.678 -5.058 1.00 87.69 94 PRO A CA 1
ATOM 745 C C . PRO A 1 94 ? 10.581 -1.894 -3.743 1.00 87.69 94 PRO A C 1
ATOM 747 O O . PRO A 1 94 ? 10.284 -0.697 -3.721 1.00 87.69 94 PRO A O 1
ATOM 750 N N . VAL A 1 95 ? 10.750 -2.595 -2.620 1.00 88.62 95 VAL A N 1
ATOM 751 C CA . VAL A 1 95 ? 10.375 -2.083 -1.294 1.00 88.62 95 VAL A CA 1
ATOM 752 C C . VAL A 1 95 ? 11.561 -1.432 -0.591 1.00 88.62 95 VAL A C 1
ATOM 754 O O . VAL A 1 95 ? 12.612 -2.048 -0.433 1.00 88.62 95 VAL A O 1
ATOM 757 N N . ARG A 1 96 ? 11.364 -0.205 -0.098 1.00 87.94 96 ARG A N 1
ATOM 758 C CA . ARG A 1 96 ? 12.291 0.499 0.801 1.00 87.94 96 ARG A CA 1
ATOM 759 C C . ARG A 1 96 ? 11.605 0.817 2.126 1.00 87.94 96 ARG A C 1
ATOM 761 O O . ARG A 1 96 ? 10.412 1.121 2.140 1.00 87.94 96 ARG A O 1
ATOM 768 N N . ASP A 1 97 ? 12.359 0.816 3.222 1.00 89.94 97 ASP A N 1
ATOM 769 C CA . ASP A 1 97 ? 11.800 0.976 4.575 1.00 89.94 97 ASP A CA 1
ATOM 770 C C . ASP A 1 97 ? 11.017 2.286 4.742 1.00 89.94 97 ASP A C 1
ATOM 772 O O . ASP A 1 97 ? 9.921 2.288 5.297 1.00 89.94 97 ASP A O 1
ATOM 776 N N . PHE A 1 98 ? 11.487 3.385 4.141 1.00 89.88 98 PHE A N 1
ATOM 777 C CA . PHE A 1 98 ? 10.768 4.662 4.205 1.00 89.88 98 PHE A CA 1
ATOM 778 C C . PHE A 1 98 ? 9.361 4.600 3.582 1.00 89.88 98 PHE A C 1
ATOM 780 O O . PHE A 1 98 ? 8.475 5.350 3.993 1.00 89.88 98 PHE A O 1
ATOM 787 N N . MET A 1 99 ? 9.140 3.746 2.574 1.00 91.44 99 MET A N 1
ATOM 788 C CA . MET A 1 99 ? 7.828 3.585 1.935 1.00 91.44 99 MET A CA 1
ATOM 789 C C . MET A 1 99 ? 6.859 2.921 2.911 1.00 91.44 99 MET A C 1
ATOM 791 O O . MET A 1 99 ? 5.711 3.349 3.043 1.00 91.44 99 MET A O 1
ATOM 795 N N . ILE A 1 100 ? 7.350 1.909 3.631 1.00 93.50 100 ILE A N 1
ATOM 796 C CA . ILE A 1 100 ? 6.609 1.232 4.691 1.00 93.50 100 ILE A CA 1
ATOM 797 C C . ILE A 1 100 ? 6.267 2.239 5.791 1.00 93.50 100 ILE A C 1
ATOM 799 O O . ILE A 1 100 ? 5.096 2.399 6.139 1.00 93.50 100 ILE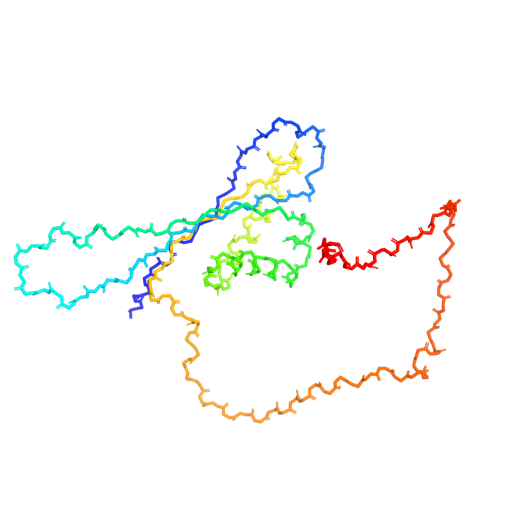 A O 1
ATOM 803 N N . ASP A 1 101 ? 7.261 2.987 6.272 1.00 92.50 101 ASP A N 1
ATOM 804 C CA . ASP A 1 101 ? 7.081 3.983 7.327 1.00 92.50 101 ASP A CA 1
ATOM 805 C C . ASP A 1 101 ? 6.056 5.055 6.958 1.00 92.50 101 ASP A C 1
ATOM 807 O O . ASP A 1 101 ? 5.229 5.435 7.793 1.00 92.50 101 ASP A O 1
ATOM 811 N N . GLN A 1 102 ? 6.063 5.532 5.710 1.00 92.25 102 GLN A N 1
ATOM 812 C CA . GLN A 1 102 ? 5.079 6.501 5.233 1.00 92.25 102 GLN A CA 1
ATOM 813 C C . GLN A 1 102 ? 3.656 5.935 5.266 1.00 92.25 102 GLN A C 1
ATOM 815 O O . GLN A 1 102 ? 2.744 6.596 5.770 1.00 92.25 102 GLN A O 1
ATOM 820 N N . VAL A 1 103 ? 3.458 4.705 4.783 1.00 93.44 103 VAL A N 1
ATOM 821 C CA . VAL A 1 103 ? 2.143 4.043 4.794 1.00 93.44 103 VAL A CA 1
ATOM 822 C C . VAL A 1 103 ? 1.658 3.830 6.223 1.00 93.44 103 VAL A C 1
ATOM 824 O O . VAL A 1 103 ? 0.532 4.208 6.554 1.00 93.44 103 VAL A O 1
ATOM 827 N N . LEU A 1 104 ? 2.510 3.299 7.102 1.00 93.75 104 LEU A N 1
ATOM 828 C CA . LEU A 1 104 ? 2.157 3.062 8.502 1.00 93.75 104 LEU A CA 1
ATOM 829 C C . LEU A 1 104 ? 1.880 4.368 9.251 1.00 93.75 104 LEU A C 1
ATOM 831 O O . LEU A 1 104 ? 0.936 4.451 10.040 1.00 93.75 104 LEU A O 1
ATOM 835 N N . THR A 1 105 ? 2.658 5.418 8.988 1.00 92.19 105 THR A N 1
ATOM 836 C CA . THR A 1 105 ? 2.431 6.747 9.567 1.00 92.19 105 THR A CA 1
ATOM 837 C C . THR A 1 105 ? 1.082 7.305 9.131 1.00 92.19 105 THR A C 1
ATOM 839 O O . THR A 1 105 ? 0.309 7.757 9.980 1.00 92.19 105 THR A O 1
ATOM 842 N N . CYS A 1 106 ? 0.755 7.213 7.840 1.00 90.81 106 CYS A N 1
ATOM 843 C CA . CYS A 1 106 ? -0.545 7.617 7.316 1.00 90.81 106 CYS A CA 1
ATOM 844 C C . CYS A 1 106 ? -1.682 6.809 7.969 1.00 90.81 106 CYS A C 1
ATOM 846 O O . CYS A 1 106 ? -2.647 7.392 8.465 1.00 90.81 106 CYS A O 1
ATOM 848 N N . ALA A 1 107 ? -1.539 5.484 8.087 1.00 90.75 107 ALA A N 1
ATOM 849 C CA . ALA A 1 107 ? -2.546 4.610 8.695 1.00 90.75 107 ALA A CA 1
ATOM 850 C C . ALA A 1 107 ? -2.817 4.989 10.158 1.00 90.75 107 ALA A C 1
ATOM 852 O O . ALA A 1 107 ? -3.968 5.117 10.581 1.00 90.75 107 ALA A O 1
ATOM 853 N N . ARG A 1 108 ? -1.753 5.244 10.929 1.00 90.62 108 ARG A N 1
ATOM 854 C CA . ARG A 1 108 ? -1.845 5.681 12.331 1.00 90.62 108 ARG A CA 1
ATOM 855 C C . ARG A 1 108 ? -2.513 7.048 12.460 1.00 90.62 108 ARG A C 1
ATOM 857 O O . ARG A 1 108 ? -3.294 7.253 13.389 1.00 90.62 108 ARG A O 1
ATOM 864 N N . GLN A 1 109 ? -2.230 7.979 11.550 1.00 88.81 109 GLN A N 1
ATOM 865 C CA . GLN A 1 109 ? -2.888 9.288 11.522 1.00 88.81 109 GLN A CA 1
ATOM 866 C C . GLN A 1 109 ? -4.380 9.154 11.208 1.00 88.81 109 GLN A C 1
ATOM 868 O O . GLN A 1 109 ? -5.206 9.735 11.911 1.00 88.81 109 GLN A O 1
ATOM 873 N N . MET A 1 110 ? -4.736 8.333 10.219 1.00 86.00 110 MET A N 1
ATOM 874 C CA . MET A 1 110 ? -6.129 8.049 9.875 1.00 86.00 110 MET A CA 1
ATOM 875 C C . MET A 1 110 ? -6.887 7.412 11.041 1.00 86.00 110 MET A C 1
ATOM 877 O O . MET A 1 110 ? -7.977 7.862 11.373 1.00 86.00 110 MET A O 1
ATOM 881 N N . ALA A 1 111 ? -6.286 6.432 11.719 1.00 84.12 111 ALA A N 1
ATOM 882 C CA . ALA A 1 111 ? -6.897 5.748 12.859 1.00 84.12 111 ALA A CA 1
ATOM 883 C C . ALA A 1 111 ? -7.169 6.663 14.065 1.00 84.12 111 ALA A C 1
ATOM 885 O O . ALA A 1 111 ? -8.020 6.352 14.897 1.00 84.12 111 ALA A O 1
ATOM 886 N N . ARG A 1 112 ? -6.423 7.769 14.184 1.00 83.62 112 ARG A N 1
ATOM 887 C CA . ARG A 1 112 ? -6.609 8.799 15.219 1.00 83.62 112 ARG A CA 1
ATOM 888 C C . ARG A 1 112 ? -7.550 9.918 14.774 1.00 83.62 112 ARG A C 1
ATOM 890 O O . ARG A 1 112 ? -7.962 10.726 15.604 1.00 83.62 112 ARG A O 1
ATOM 897 N N . SER A 1 113 ? -7.857 10.000 13.482 1.00 80.38 113 SER A N 1
ATOM 898 C CA . SER A 1 113 ? -8.674 11.072 12.932 1.00 80.38 113 SER A CA 1
ATOM 899 C C . SER A 1 113 ? -10.134 10.873 13.314 1.00 80.38 113 SER A C 1
ATOM 901 O O . SER A 1 113 ? -10.789 9.932 12.868 1.00 80.38 113 SER A O 1
ATOM 903 N N . ILE A 1 114 ? -10.659 11.807 14.107 1.00 64.06 114 ILE A N 1
ATOM 904 C CA . ILE A 1 114 ? -12.051 11.795 14.575 1.00 64.06 114 ILE A CA 1
ATOM 905 C C . ILE A 1 114 ? -13.033 11.817 13.393 1.00 64.06 114 ILE A C 1
ATOM 907 O O . ILE A 1 114 ? -14.080 11.185 13.448 1.00 64.06 114 ILE A O 1
ATOM 911 N N . LEU A 1 115 ? -12.654 12.468 12.288 1.00 65.50 115 LEU A N 1
ATOM 912 C CA . LEU A 1 115 ? -13.463 12.590 11.067 1.00 65.50 115 LEU A CA 1
ATOM 913 C C . LEU A 1 115 ? -13.686 11.258 10.333 1.00 65.50 115 LEU A C 1
ATOM 915 O O . LEU A 1 115 ? -14.498 11.181 9.410 1.00 65.50 115 LEU A O 1
ATOM 919 N N . LEU A 1 116 ? -12.934 10.221 10.702 1.00 64.75 116 LEU A N 1
ATOM 920 C CA . LEU A 1 116 ? -12.992 8.913 10.068 1.00 64.75 116 LEU A CA 1
ATOM 921 C C . LEU A 1 116 ? -13.491 7.812 11.022 1.00 64.75 116 LEU A C 1
ATOM 923 O O . LEU A 1 116 ? -13.542 6.654 10.618 1.00 64.75 116 LEU A O 1
ATOM 927 N N . LEU A 1 117 ? -13.865 8.157 12.262 1.00 63.28 117 LEU A N 1
ATOM 928 C CA . LEU A 1 117 ? -14.325 7.191 13.270 1.00 63.28 117 LEU A CA 1
ATOM 929 C C . LEU A 1 117 ? -15.690 6.582 12.942 1.00 63.28 117 LEU A C 1
ATOM 931 O O . LEU A 1 117 ? -15.908 5.414 13.243 1.00 63.28 117 LEU A O 1
ATOM 935 N N . ASP A 1 118 ? -16.563 7.336 12.274 1.00 65.38 118 ASP A N 1
ATOM 936 C CA . ASP A 1 118 ? -17.904 6.879 11.879 1.00 65.38 118 ASP A CA 1
ATOM 937 C C . ASP A 1 118 ? -17.888 6.017 10.603 1.00 65.38 118 ASP A C 1
ATOM 939 O O . ASP A 1 118 ? -18.928 5.778 9.991 1.00 65.38 118 ASP A O 1
ATOM 943 N N . ARG A 1 119 ? -16.704 5.584 10.149 1.00 69.38 119 ARG A N 1
ATOM 944 C CA . ARG A 1 119 ? -16.554 4.751 8.952 1.00 69.38 119 ARG A CA 1
ATOM 945 C C . ARG A 1 119 ? -16.281 3.317 9.331 1.00 69.38 119 ARG A C 1
ATOM 947 O O . ARG A 1 119 ? -15.477 3.036 10.211 1.00 69.38 119 ARG A O 1
ATOM 954 N N . ARG A 1 120 ? -16.848 2.403 8.552 1.00 74.75 120 ARG A N 1
ATOM 955 C CA . ARG A 1 120 ? -16.495 0.986 8.615 1.00 74.75 120 ARG A CA 1
ATOM 956 C C . ARG A 1 120 ? -15.104 0.702 8.037 1.00 74.75 120 ARG A C 1
ATOM 958 O O . ARG A 1 120 ? -14.377 -0.129 8.571 1.00 74.75 1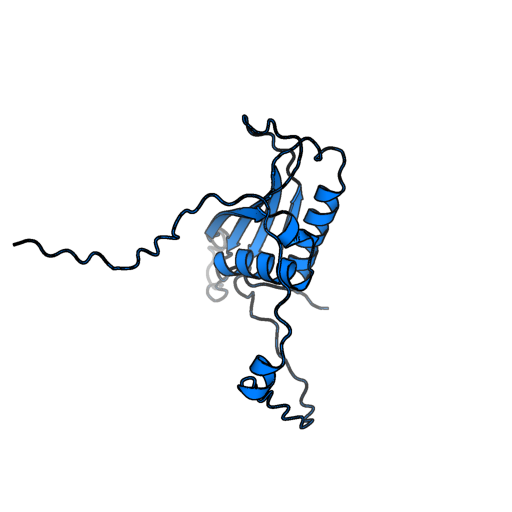20 ARG A O 1
ATOM 965 N N . VAL A 1 121 ? -14.736 1.381 6.948 1.00 82.25 121 VAL A N 1
ATOM 966 C CA . VAL A 1 121 ? -13.477 1.146 6.226 1.00 82.25 121 VAL A CA 1
ATOM 967 C C . VAL A 1 121 ? -12.724 2.454 6.003 1.00 82.25 121 VAL A C 1
ATOM 969 O O . VAL A 1 121 ? -13.280 3.428 5.495 1.00 82.25 121 VAL A O 1
ATOM 972 N N . LEU A 1 122 ? -11.432 2.461 6.335 1.00 86.88 122 LEU A N 1
ATOM 973 C CA . LEU A 1 122 ? -10.522 3.575 6.063 1.00 86.88 122 LEU A CA 1
ATOM 974 C C . LEU A 1 122 ? -9.843 3.389 4.711 1.00 86.88 122 LEU A C 1
ATOM 976 O O . LEU A 1 122 ? -9.060 2.461 4.530 1.00 86.88 122 LEU A O 1
ATOM 980 N N . TYR A 1 123 ? -10.113 4.286 3.768 1.00 89.12 123 TYR A N 1
ATOM 981 C CA . TYR A 1 123 ? -9.508 4.233 2.441 1.00 89.12 123 TYR A CA 1
ATOM 982 C C . TYR A 1 123 ? -8.200 5.022 2.416 1.00 89.12 123 TYR A C 1
ATOM 984 O O . TYR A 1 123 ? -8.175 6.213 2.712 1.00 89.12 123 TYR A O 1
ATOM 992 N N . MET A 1 124 ? -7.114 4.371 2.028 1.00 91.31 124 MET A N 1
ATOM 993 C CA . MET A 1 124 ? -5.813 4.988 1.809 1.00 91.31 124 MET A CA 1
ATOM 994 C C . MET A 1 124 ? -5.407 4.773 0.362 1.00 91.31 124 MET A C 1
ATOM 996 O O . MET A 1 124 ? -5.625 3.705 -0.198 1.00 91.31 124 MET A O 1
ATOM 1000 N N . LYS A 1 125 ? -4.781 5.776 -0.236 1.00 93.12 125 LYS A N 1
ATOM 1001 C CA . LYS A 1 125 ? -4.177 5.672 -1.554 1.00 93.12 125 LYS A CA 1
ATOM 1002 C C . LYS A 1 125 ? -2.666 5.762 -1.455 1.00 9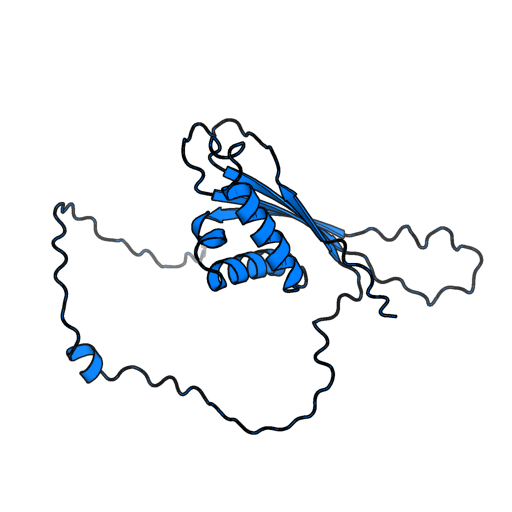3.12 125 LYS A C 1
ATOM 1004 O O . LYS A 1 125 ? -2.149 6.679 -0.827 1.00 93.12 125 LYS A O 1
ATOM 1009 N N . VAL A 1 126 ? -1.981 4.845 -2.115 1.00 93.88 126 VAL A N 1
ATOM 1010 C CA . VAL A 1 126 ? -0.528 4.815 -2.256 1.00 93.88 126 VAL A CA 1
ATOM 1011 C C . VAL A 1 126 ? -0.213 5.002 -3.730 1.00 93.88 126 VAL A C 1
ATOM 1013 O O . VAL A 1 126 ? -0.744 4.279 -4.569 1.00 93.88 126 VAL A O 1
ATOM 1016 N N . ARG A 1 127 ? 0.609 5.998 -4.050 1.00 92.94 127 ARG A N 1
ATOM 1017 C CA . ARG A 1 127 ? 1.124 6.240 -5.398 1.00 92.94 127 ARG A CA 1
ATOM 1018 C C . ARG A 1 127 ? 2.624 6.030 -5.408 1.00 92.94 127 ARG A C 1
ATOM 1020 O O . ARG A 1 127 ? 3.293 6.539 -4.511 1.00 92.94 127 ARG A O 1
ATOM 1027 N N . VAL A 1 128 ? 3.118 5.300 -6.401 1.00 91.19 128 VAL A N 1
ATOM 1028 C CA . VAL A 1 128 ? 4.551 5.113 -6.619 1.00 91.19 128 VAL A CA 1
ATOM 1029 C C . VAL A 1 128 ? 4.894 5.244 -8.099 1.00 91.19 128 VAL A C 1
ATOM 1031 O O . VAL A 1 128 ? 4.221 4.654 -8.941 1.00 91.19 128 VAL A O 1
ATOM 1034 N N . ASP A 1 129 ? 5.958 5.978 -8.397 1.00 89.00 129 ASP A N 1
ATOM 1035 C CA . ASP A 1 129 ? 6.593 5.985 -9.713 1.00 89.00 129 ASP A CA 1
ATOM 1036 C C . ASP A 1 129 ? 7.923 5.226 -9.616 1.00 89.00 129 ASP A C 1
ATOM 1038 O O . ASP A 1 129 ? 8.837 5.653 -8.912 1.00 89.00 129 ASP A O 1
ATOM 1042 N N . VAL A 1 130 ? 8.010 4.071 -10.274 1.00 86.50 130 VAL A N 1
ATOM 1043 C CA . VAL A 1 130 ? 9.146 3.146 -10.249 1.00 86.50 130 VAL A CA 1
ATOM 1044 C C . VAL A 1 130 ? 10.055 3.435 -11.451 1.00 86.50 130 VAL A C 1
ATOM 1046 O O . VAL A 1 130 ? 9.657 3.165 -12.590 1.00 86.50 130 VAL A O 1
ATOM 1049 N N . PRO A 1 131 ? 11.264 3.986 -11.236 1.00 82.31 131 PRO A N 1
ATOM 1050 C CA . PRO A 1 131 ? 12.221 4.217 -12.309 1.00 82.31 131 PRO A CA 1
ATOM 1051 C C . PRO A 1 131 ? 12.867 2.902 -12.785 1.00 82.31 131 PRO A C 1
ATOM 1053 O O . PRO A 1 131 ? 12.959 1.944 -12.015 1.00 82.31 131 PRO A O 1
ATOM 1056 N N . PRO A 1 132 ? 13.387 2.856 -14.023 1.00 74.31 132 PRO A N 1
ATOM 1057 C CA . PRO A 1 132 ? 13.983 1.652 -14.611 1.00 74.31 132 PRO A CA 1
ATOM 1058 C C . PRO A 1 132 ? 15.263 1.187 -13.901 1.00 74.31 132 PRO A C 1
ATOM 1060 O O . PRO A 1 132 ? 15.586 0.007 -13.935 1.00 74.31 132 PRO A O 1
ATOM 1063 N N . SER A 1 133 ? 15.982 2.104 -13.247 1.00 68.50 133 SER A N 1
ATOM 1064 C CA . SER A 1 133 ? 17.200 1.837 -12.472 1.00 68.50 133 SER A CA 1
ATOM 1065 C C . SER A 1 133 ? 16.922 1.745 -10.971 1.00 68.50 133 SER A C 1
ATOM 1067 O O . SER A 1 133 ? 17.765 2.132 -10.156 1.00 68.50 133 SER A O 1
ATOM 1069 N N . PHE A 1 134 ? 15.714 1.335 -10.575 1.00 64.19 134 PHE A N 1
ATOM 1070 C CA . PHE A 1 134 ? 15.426 1.056 -9.173 1.00 64.19 134 PHE A CA 1
ATOM 1071 C C . PHE A 1 134 ? 16.067 -0.279 -8.785 1.00 64.19 134 PHE A C 1
ATOM 1073 O O . PHE A 1 134 ? 15.390 -1.266 -8.514 1.00 64.19 134 PHE A O 1
ATOM 1080 N N . ASP A 1 135 ? 17.396 -0.308 -8.809 1.00 56.22 135 ASP A N 1
ATOM 1081 C CA . ASP A 1 135 ? 18.155 -1.427 -8.291 1.00 56.22 135 ASP A CA 1
ATOM 1082 C C . ASP A 1 135 ? 17.928 -1.548 -6.779 1.00 56.22 135 ASP A C 1
ATOM 1084 O O . ASP A 1 135 ? 17.696 -0.560 -6.061 1.00 56.22 135 ASP A O 1
ATOM 1088 N N . GLU A 1 136 ? 17.958 -2.808 -6.343 1.00 52.06 136 GLU A N 1
ATOM 1089 C CA . GLU A 1 136 ? 17.994 -3.280 -4.961 1.00 52.06 136 GLU A CA 1
ATOM 1090 C C . GLU A 1 136 ? 18.862 -2.389 -4.057 1.00 52.06 136 GLU A C 1
ATOM 1092 O O . GLU A 1 136 ? 19.792 -1.731 -4.537 1.00 52.06 136 GLU A O 1
ATOM 1097 N N . PRO A 1 137 ? 18.592 -2.356 -2.734 1.00 48.09 137 PRO A N 1
ATOM 1098 C CA . PRO A 1 137 ? 19.453 -1.640 -1.801 1.00 48.09 137 PRO A CA 1
ATOM 1099 C C . PRO A 1 137 ? 20.899 -2.039 -2.083 1.00 48.09 137 PRO A C 1
ATOM 1101 O O . PRO A 1 137 ? 21.239 -3.215 -2.001 1.00 48.09 137 PRO A O 1
ATOM 1104 N N . SER A 1 138 ? 21.729 -1.067 -2.471 1.00 45.56 138 SER A N 1
ATOM 1105 C CA . SER A 1 138 ? 23.149 -1.294 -2.697 1.00 45.56 138 SER A CA 1
ATOM 1106 C C . SER A 1 138 ? 23.760 -1.845 -1.412 1.00 45.56 138 SER A C 1
ATOM 1108 O O . SER A 1 138 ? 24.147 -1.091 -0.521 1.00 45.56 138 SER A O 1
ATOM 1110 N N . GLY A 1 139 ? 23.852 -3.171 -1.324 1.00 48.34 139 GLY A N 1
ATOM 1111 C CA . GLY A 1 139 ? 24.850 -3.871 -0.538 1.00 48.34 139 GLY A CA 1
ATOM 1112 C C . GLY A 1 139 ? 26.201 -3.535 -1.151 1.00 48.34 139 GLY A C 1
ATOM 1113 O O . GLY A 1 139 ? 26.705 -4.242 -2.015 1.00 48.34 139 GLY A O 1
ATOM 1114 N N . GLY A 1 140 ? 26.727 -2.373 -0.778 1.00 40.47 140 GLY A N 1
ATOM 1115 C CA . GLY A 1 140 ? 27.958 -1.813 -1.303 1.00 40.47 140 GLY A CA 1
ATOM 1116 C C . GLY A 1 140 ? 28.930 -1.511 -0.176 1.00 40.47 140 GLY A C 1
ATOM 1117 O O . GLY A 1 140 ? 28.994 -0.375 0.277 1.00 40.47 140 GLY A O 1
ATOM 1118 N N . GLY A 1 141 ? 29.699 -2.530 0.210 1.00 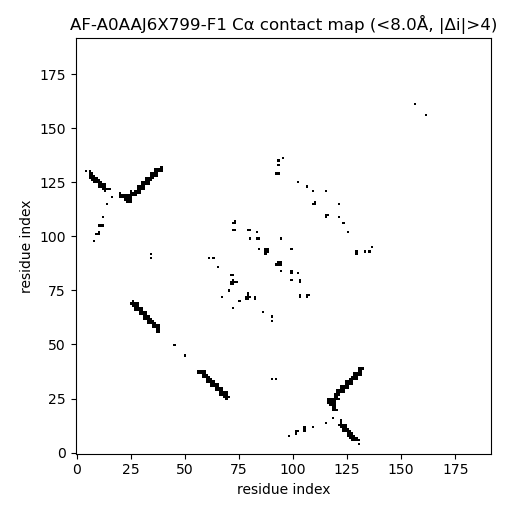46.94 141 GLY A N 1
ATOM 1119 C CA . GLY A 1 141 ? 31.083 -2.375 0.661 1.00 46.94 141 GLY A CA 1
ATOM 1120 C C . GLY A 1 141 ? 31.299 -1.918 2.099 1.00 46.94 141 GLY A C 1
ATOM 1121 O O . GLY A 1 141 ? 31.711 -0.786 2.334 1.00 46.94 141 GLY A O 1
ATOM 1122 N N . GLY A 1 142 ? 31.137 -2.846 3.036 1.00 39.88 142 GLY A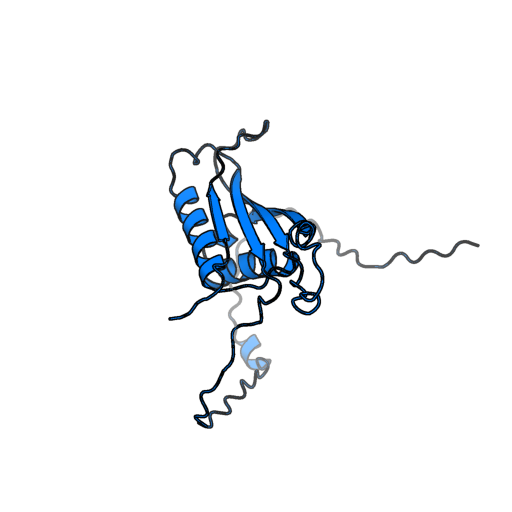 N 1
ATOM 1123 C CA . GLY A 1 142 ? 31.881 -2.854 4.290 1.00 39.88 142 GLY A CA 1
ATOM 1124 C C . GLY A 1 142 ? 32.471 -4.245 4.472 1.00 39.88 142 GLY A C 1
ATOM 1125 O O . GLY A 1 142 ? 31.808 -5.104 5.038 1.00 39.88 142 GLY A O 1
ATOM 1126 N N . ASP A 1 143 ? 33.667 -4.474 3.922 1.00 53.25 143 ASP A N 1
ATOM 1127 C CA . ASP A 1 143 ? 34.556 -5.540 4.395 1.00 53.25 143 ASP A CA 1
ATOM 1128 C C . ASP A 1 143 ? 34.917 -5.194 5.841 1.00 53.25 143 ASP A C 1
ATOM 1130 O O . ASP A 1 143 ? 35.838 -4.415 6.084 1.00 53.25 143 ASP A O 1
ATOM 1134 N N . GLU A 1 144 ? 34.171 -5.742 6.789 1.00 52.19 144 GLU A N 1
ATOM 1135 C CA . GLU A 1 144 ? 34.668 -6.023 8.128 1.00 52.19 144 GLU A CA 1
ATOM 1136 C C . GLU A 1 144 ? 34.214 -7.448 8.436 1.00 52.19 144 GLU A C 1
ATOM 1138 O O . GLU A 1 144 ? 33.065 -7.701 8.795 1.00 52.19 144 GLU A O 1
ATOM 1143 N N . GLU A 1 145 ? 35.119 -8.388 8.159 1.00 54.47 145 GLU A N 1
ATOM 1144 C CA . GLU A 1 145 ? 35.086 -9.727 8.729 1.00 54.47 145 GLU A CA 1
ATOM 1145 C C . GLU A 1 145 ? 34.964 -9.584 10.251 1.00 54.47 145 GLU A C 1
ATOM 1147 O O . GLU A 1 145 ? 35.896 -9.112 10.901 1.00 54.47 145 GLU A O 1
ATOM 1152 N N . ASP A 1 146 ? 33.830 -9.988 10.813 1.00 51.44 146 ASP A N 1
ATOM 1153 C CA . ASP A 1 146 ? 33.799 -10.473 12.186 1.00 51.44 146 ASP A CA 1
ATOM 1154 C C . ASP A 1 146 ? 32.954 -11.749 12.192 1.00 51.44 146 ASP A C 1
ATOM 1156 O O . ASP A 1 146 ? 31.758 -11.747 11.884 1.00 51.44 146 ASP A O 1
ATOM 1160 N N . ASP A 1 147 ? 33.665 -12.853 12.419 1.00 55.44 147 ASP A N 1
ATOM 1161 C CA . ASP A 1 147 ? 33.148 -14.185 12.700 1.00 55.44 147 ASP A CA 1
ATOM 1162 C C . ASP A 1 147 ? 32.129 -14.095 13.840 1.00 55.44 147 ASP A C 1
ATOM 1164 O O . ASP A 1 147 ? 32.518 -13.952 14.993 1.00 55.44 147 ASP A O 1
ATOM 1168 N N . ASP A 1 148 ? 30.847 -14.272 13.540 1.00 52.50 148 ASP A N 1
ATOM 1169 C CA . ASP A 1 148 ? 29.900 -14.841 14.495 1.00 52.50 148 ASP A CA 1
ATOM 1170 C C . ASP A 1 148 ? 28.949 -15.758 13.721 1.00 52.50 148 ASP A C 1
ATOM 1172 O O . ASP A 1 148 ? 27.847 -15.398 13.299 1.00 52.50 148 ASP A O 1
ATOM 1176 N N . ASP A 1 149 ? 29.425 -16.986 13.514 1.00 53.19 149 ASP A N 1
ATOM 1177 C CA . ASP A 1 149 ? 28.631 -18.145 13.123 1.00 53.19 149 ASP A CA 1
ATOM 1178 C C . ASP A 1 149 ? 27.606 -18.491 14.224 1.00 53.19 149 ASP A C 1
ATOM 1180 O O . ASP A 1 149 ? 27.660 -19.558 14.841 1.00 53.19 149 ASP A O 1
ATOM 1184 N N . ASP A 1 150 ? 26.620 -17.629 14.470 1.00 58.12 150 ASP A N 1
ATOM 1185 C CA . ASP A 1 150 ? 25.423 -18.002 15.224 1.00 58.12 150 ASP A CA 1
ATOM 1186 C C . ASP A 1 150 ? 24.476 -18.774 14.297 1.00 58.12 150 ASP A C 1
ATOM 1188 O O . ASP A 1 150 ? 23.412 -18.322 13.862 1.00 58.12 150 ASP A O 1
ATOM 1192 N N . VAL A 1 151 ? 24.879 -20.009 13.997 1.00 56.16 151 VAL A N 1
ATOM 1193 C CA . VAL A 1 151 ? 23.967 -21.051 13.537 1.00 56.16 151 VAL A CA 1
ATOM 1194 C C . VAL A 1 151 ? 22.907 -21.216 14.625 1.00 56.16 151 VAL A C 1
ATOM 1196 O O . VAL A 1 151 ? 23.114 -21.920 15.615 1.00 56.16 151 VAL A O 1
ATOM 1199 N N . LEU A 1 152 ? 21.748 -20.578 14.443 1.00 60.75 152 LEU A N 1
ATOM 1200 C CA . LEU A 1 152 ? 20.558 -20.840 15.247 1.00 60.75 152 LEU A CA 1
ATOM 1201 C C . LEU A 1 152 ? 20.088 -22.270 14.961 1.00 60.75 152 LEU A C 1
ATOM 1203 O O . LEU A 1 152 ? 19.230 -22.537 14.118 1.00 60.75 152 LEU A O 1
ATOM 1207 N N . SER A 1 153 ? 20.699 -23.211 15.673 1.00 55.22 153 SER A N 1
ATOM 1208 C CA . SER A 1 153 ? 20.268 -24.592 15.794 1.00 55.22 153 SER A CA 1
ATOM 1209 C C . SER A 1 153 ? 18.915 -24.600 16.497 1.00 55.22 153 SER A C 1
ATOM 1211 O O . SER A 1 153 ? 18.827 -24.646 17.725 1.00 55.22 153 SER A O 1
ATOM 1213 N N . PHE A 1 154 ? 17.841 -24.547 15.714 1.00 56.09 154 PHE A N 1
ATOM 1214 C CA . PHE A 1 154 ? 16.504 -24.841 16.209 1.00 56.09 154 PHE A CA 1
ATOM 1215 C C . PHE A 1 154 ? 16.427 -26.334 16.537 1.00 56.09 154 PHE A C 1
ATOM 1217 O O . PHE A 1 154 ? 16.049 -27.155 15.701 1.00 56.09 154 PHE A O 1
ATOM 1224 N N . GLU A 1 155 ? 16.811 -26.701 17.760 1.00 65.56 155 GLU A N 1
ATOM 1225 C CA . GLU A 1 155 ? 16.531 -28.033 18.279 1.00 65.56 155 GLU A CA 1
ATOM 1226 C C . GLU A 1 155 ? 15.026 -28.145 18.567 1.00 65.56 155 GLU A C 1
ATOM 1228 O O . GLU A 1 155 ? 14.467 -27.317 19.297 1.00 65.56 155 GLU A O 1
ATOM 1233 N N . PRO A 1 156 ? 14.336 -29.156 18.011 1.00 62.84 156 PRO A N 1
ATOM 1234 C CA . PRO A 1 156 ? 12.952 -29.427 18.362 1.00 62.84 156 PRO A CA 1
ATOM 1235 C C . PRO A 1 156 ? 12.821 -29.638 19.872 1.00 62.84 156 PRO A C 1
ATOM 1237 O O . PRO A 1 156 ? 13.628 -30.342 20.483 1.00 62.84 156 PRO A O 1
ATOM 1240 N N . ALA A 1 157 ? 11.775 -29.070 20.475 1.00 63.56 157 ALA A N 1
ATOM 1241 C CA . ALA A 1 157 ? 11.486 -29.294 21.885 1.00 63.56 157 ALA A CA 1
ATOM 1242 C C . ALA A 1 157 ? 11.398 -30.803 22.178 1.00 63.56 157 ALA A C 1
ATOM 1244 O O . ALA A 1 157 ? 10.658 -31.547 21.531 1.00 63.56 157 ALA A O 1
ATOM 1245 N N . THR A 1 158 ? 12.168 -31.261 23.162 1.00 69.81 158 THR A N 1
ATOM 1246 C CA . THR A 1 158 ? 12.184 -32.669 23.569 1.00 69.81 158 THR A CA 1
ATOM 1247 C C . THR A 1 158 ? 10.826 -33.080 24.143 1.00 69.81 158 THR A C 1
ATOM 1249 O O . THR A 1 158 ? 10.175 -32.301 24.841 1.00 69.81 158 THR A O 1
ATOM 1252 N N . ALA A 1 159 ? 10.404 -34.328 23.904 1.00 67.62 159 ALA A N 1
ATOM 1253 C CA . ALA A 1 159 ? 9.118 -34.851 24.385 1.00 67.62 159 ALA A CA 1
ATOM 1254 C C . ALA A 1 159 ? 8.930 -34.681 25.909 1.00 67.62 159 ALA A C 1
ATOM 1256 O O . ALA A 1 159 ? 7.833 -34.375 26.367 1.00 67.62 159 ALA A O 1
ATOM 1257 N N . SER A 1 160 ? 10.016 -34.762 26.687 1.00 67.81 160 SER A N 1
ATOM 1258 C CA . SER A 1 160 ? 10.007 -34.519 28.138 1.00 67.81 160 SER A CA 1
ATOM 1259 C C . SER A 1 160 ? 9.720 -33.063 28.531 1.00 67.81 160 SER A C 1
ATOM 1261 O O . SER A 1 160 ? 9.236 -32.816 29.633 1.00 67.81 160 SER A O 1
ATOM 1263 N N . SER A 1 161 ? 10.005 -32.093 27.654 1.00 62.16 161 SER A N 1
ATOM 1264 C CA . SER A 1 161 ? 9.679 -30.675 27.875 1.00 62.16 161 SER A CA 1
ATOM 1265 C C . SER A 1 161 ? 8.191 -30.397 27.648 1.00 62.16 161 SER A C 1
ATOM 1267 O O . SER A 1 161 ? 7.604 -29.579 28.350 1.00 62.16 161 SER A O 1
ATOM 1269 N N . ILE A 1 162 ? 7.570 -31.125 26.714 1.00 67.38 162 ILE A N 1
ATOM 1270 C CA . ILE A 1 162 ? 6.132 -31.052 26.414 1.00 67.38 162 ILE A CA 1
ATOM 1271 C C . ILE A 1 162 ? 5.313 -31.701 27.541 1.00 67.38 162 ILE A C 1
ATOM 1273 O O . ILE A 1 162 ? 4.263 -31.193 27.921 1.00 67.38 162 ILE A O 1
ATOM 1277 N N . GLU A 1 163 ? 5.822 -32.781 28.136 1.00 67.19 163 GLU A N 1
ATOM 1278 C CA . GLU A 1 163 ? 5.155 -33.519 29.220 1.00 67.19 163 GLU A CA 1
ATOM 1279 C C . GLU A 1 163 ? 5.089 -32.744 30.553 1.00 67.19 163 GLU A C 1
ATOM 1281 O O . GLU A 1 163 ? 4.348 -33.114 31.463 1.00 67.19 163 GLU 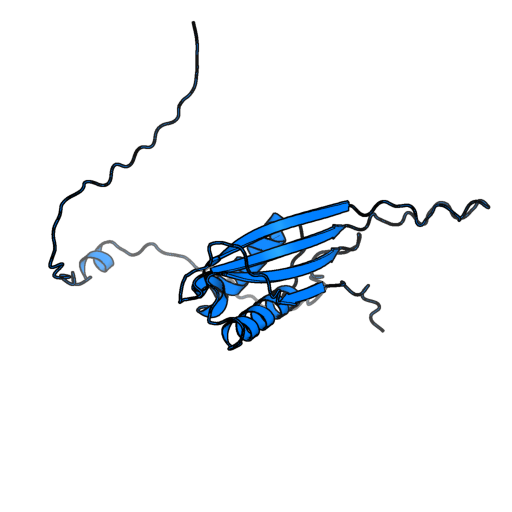A O 1
ATOM 1286 N N . LYS A 1 164 ? 5.848 -31.645 30.671 1.00 69.88 164 LYS A N 1
ATOM 1287 C CA . LYS A 1 164 ? 5.891 -30.773 31.855 1.00 69.88 164 LYS A CA 1
ATOM 1288 C C . LYS A 1 164 ? 4.948 -29.565 31.757 1.00 69.88 164 LYS A C 1
ATOM 1290 O O . LYS A 1 164 ? 4.916 -28.746 32.675 1.00 69.88 164 LYS A O 1
ATOM 1295 N N . LEU A 1 165 ? 4.205 -29.430 30.659 1.00 63.28 165 LEU A N 1
ATOM 1296 C CA . LEU A 1 165 ? 3.245 -28.345 30.478 1.00 63.28 165 LEU A CA 1
ATOM 1297 C C . LEU A 1 165 ? 1.960 -28.637 31.262 1.00 63.28 165 LEU A C 1
ATOM 1299 O O . LEU A 1 165 ? 1.324 -29.677 31.099 1.00 63.28 165 LEU A O 1
ATOM 1303 N N . GLU A 1 166 ? 1.575 -27.700 32.125 1.00 67.25 166 GLU A N 1
ATOM 1304 C CA . GLU A 1 166 ? 0.324 -27.762 32.875 1.00 67.25 166 GLU A CA 1
ATOM 1305 C C . GLU A 1 166 ? -0.856 -27.461 31.940 1.00 67.25 166 GLU A C 1
ATOM 1307 O O . GLU A 1 166 ? -0.924 -26.402 31.313 1.00 67.25 166 GLU A O 1
ATOM 1312 N N . ILE A 1 167 ? -1.796 -28.402 31.831 1.00 69.56 167 ILE A N 1
ATOM 1313 C CA . ILE A 1 167 ? -3.007 -28.221 31.028 1.00 69.56 167 ILE A CA 1
ATOM 1314 C C . ILE A 1 167 ? -3.937 -27.268 31.781 1.00 69.56 167 ILE A C 1
ATOM 1316 O O . ILE A 1 167 ? -4.627 -27.659 32.724 1.00 69.56 167 ILE A O 1
ATOM 1320 N N . VAL A 1 168 ? -3.982 -26.012 31.340 1.00 60.91 168 VAL A N 1
ATOM 1321 C CA . VAL A 1 168 ? -4.952 -25.031 31.832 1.00 60.91 168 VAL A CA 1
ATOM 1322 C C . VAL A 1 168 ? -6.334 -25.408 31.297 1.00 60.91 168 VAL A C 1
ATOM 1324 O O . VAL A 1 168 ? -6.626 -25.270 30.109 1.00 60.91 168 VAL A O 1
ATOM 1327 N N . LYS A 1 169 ? -7.201 -25.911 32.182 1.00 59.16 169 LYS A N 1
ATOM 1328 C CA . LYS A 1 169 ? -8.599 -26.218 31.865 1.00 59.16 169 LYS A CA 1
ATOM 1329 C C . LYS A 1 169 ? -9.364 -24.908 31.660 1.00 59.16 169 LYS A C 1
ATOM 1331 O O . LYS A 1 169 ? -9.738 -24.246 32.624 1.00 59.16 169 LYS A O 1
ATOM 1336 N N . VAL A 1 170 ? -9.612 -24.549 30.405 1.00 55.19 170 VAL A N 1
ATOM 1337 C CA . VAL A 1 170 ? -10.540 -23.467 30.059 1.00 55.19 170 VAL A CA 1
ATOM 1338 C C . VAL A 1 170 ? -11.958 -24.015 30.199 1.00 55.19 170 VAL A C 1
ATOM 1340 O O . VAL A 1 170 ? -12.374 -24.889 29.438 1.00 55.19 170 VAL A O 1
ATOM 1343 N N . GLU A 1 171 ? -12.698 -23.549 31.205 1.00 48.31 171 GLU A N 1
ATOM 1344 C CA . GLU A 1 171 ? -14.122 -23.860 31.335 1.00 48.31 171 GLU A CA 1
ATOM 1345 C C . GLU A 1 171 ? -14.899 -23.053 30.292 1.00 48.31 171 GLU A C 1
ATOM 1347 O O . GLU A 1 171 ? -15.223 -21.884 30.479 1.00 48.31 171 GLU A O 1
ATOM 1352 N N . LEU A 1 172 ? -15.140 -23.689 29.145 1.00 49.25 172 LEU A N 1
ATOM 1353 C CA . LEU A 1 172 ? -16.009 -23.170 28.101 1.00 49.25 172 LEU A CA 1
ATOM 1354 C C . LEU A 1 172 ? -17.464 -23.457 28.503 1.00 49.25 172 LEU A C 1
ATOM 1356 O O . LEU A 1 172 ? -18.008 -24.525 28.213 1.00 49.25 172 LEU A O 1
ATOM 1360 N N . GLU A 1 173 ? -18.101 -22.524 29.208 1.00 49.00 173 GLU A N 1
ATOM 1361 C CA . GLU A 1 173 ? -19.558 -22.531 29.324 1.00 49.00 173 GLU A CA 1
ATOM 1362 C C . GLU A 1 173 ? -20.166 -22.218 27.948 1.00 49.00 173 GLU A C 1
ATOM 1364 O O . GLU A 1 173 ? -20.008 -21.118 27.422 1.00 49.00 173 GLU A O 1
ATOM 1369 N N . GLY A 1 174 ? -20.854 -23.199 27.354 1.00 48.62 174 GLY A N 1
ATOM 1370 C CA . GLY A 1 174 ? -21.641 -23.009 26.128 1.00 48.62 174 GLY A CA 1
ATOM 1371 C C . GLY A 1 174 ? -21.315 -23.977 24.992 1.00 48.62 174 GLY A C 1
ATOM 1372 O O . GLY A 1 174 ? -21.014 -23.561 23.878 1.00 48.62 174 GLY A O 1
ATOM 1373 N N . SER A 1 175 ? -21.398 -25.283 25.249 1.00 46.88 175 SER A N 1
ATOM 1374 C CA . SER A 1 175 ? -21.295 -26.314 24.216 1.00 46.88 175 SER A CA 1
ATOM 1375 C C . SER A 1 175 ? -22.494 -26.281 23.256 1.00 46.88 175 SER A C 1
ATOM 1377 O O . SER A 1 175 ? -23.612 -26.614 23.653 1.00 46.88 175 SER A O 1
ATOM 1379 N N . THR A 1 176 ? -22.255 -26.033 21.969 1.00 43.69 176 THR A N 1
ATOM 1380 C CA . THR A 1 176 ? -22.961 -26.778 20.916 1.00 43.69 176 THR A CA 1
ATOM 1381 C C . THR A 1 176 ? -21.921 -27.363 19.967 1.00 43.69 176 THR A C 1
ATOM 1383 O O . THR A 1 176 ? -21.107 -26.659 19.381 1.00 43.69 176 THR A O 1
ATOM 1386 N N . ASN A 1 177 ? -21.896 -28.692 19.918 1.00 52.72 177 ASN A N 1
ATOM 1387 C CA . ASN A 1 177 ? -20.975 -29.487 19.121 1.00 52.72 177 ASN A CA 1
ATOM 1388 C C . ASN A 1 177 ? -21.253 -29.283 17.625 1.00 52.72 177 ASN A C 1
ATOM 1390 O O . ASN A 1 177 ? -22.302 -29.710 17.142 1.00 52.72 177 ASN A O 1
ATOM 1394 N N . GLN A 1 178 ? -20.296 -28.738 16.877 1.00 49.41 178 GLN A N 1
ATOM 1395 C CA . GLN A 1 178 ? -20.181 -29.016 15.446 1.00 49.41 178 GLN A CA 1
ATOM 1396 C C . GLN A 1 178 ? -18.793 -29.598 15.158 1.00 49.41 178 GLN A C 1
ATOM 1398 O O . GLN A 1 178 ? -17.795 -29.000 15.558 1.00 49.41 178 GLN A O 1
ATOM 1403 N N . PRO A 1 179 ? -18.696 -30.761 14.490 1.00 45.78 179 PRO A N 1
ATOM 1404 C CA . PRO A 1 179 ? -17.414 -31.269 14.031 1.00 45.78 179 PRO A CA 1
ATOM 1405 C C . PRO A 1 179 ? -16.897 -30.393 12.883 1.00 45.78 179 PRO A C 1
ATOM 1407 O O . PRO A 1 179 ? -17.598 -30.172 11.894 1.00 45.78 179 PRO A O 1
ATOM 1410 N N . CYS A 1 180 ? -15.660 -29.914 13.011 1.00 41.34 180 CYS A N 1
ATOM 1411 C CA . CYS A 1 180 ? -14.914 -29.297 11.921 1.00 41.34 180 CYS A CA 1
ATOM 1412 C C . CYS A 1 180 ? -14.695 -30.339 10.816 1.00 41.34 180 CYS A C 1
ATOM 1414 O O . CYS A 1 180 ? -13.878 -31.247 10.963 1.00 41.34 180 CYS A O 1
ATOM 1416 N N . ALA A 1 181 ? -15.433 -30.223 9.713 1.00 41.66 181 ALA A N 1
ATOM 1417 C CA . ALA A 1 181 ? -15.160 -30.984 8.504 1.00 41.66 181 ALA A CA 1
ATOM 1418 C C . ALA A 1 181 ? -13.968 -30.341 7.783 1.00 41.66 181 ALA A C 1
ATOM 1420 O O . ALA A 1 181 ? -14.109 -29.307 7.133 1.00 41.66 181 ALA A O 1
ATOM 1421 N N . MET A 1 182 ? -12.790 -30.953 7.905 1.00 46.16 182 MET A N 1
ATOM 1422 C CA . MET A 1 182 ? -11.736 -30.768 6.912 1.00 46.16 182 MET A CA 1
ATOM 1423 C C . MET A 1 182 ? -12.159 -31.529 5.654 1.00 46.16 182 MET A C 1
ATOM 1425 O O . MET A 1 182 ? -12.288 -32.750 5.692 1.00 46.16 182 MET A O 1
ATOM 1429 N N . VAL A 1 183 ? -12.392 -30.819 4.553 1.00 40.00 183 VAL A N 1
ATOM 1430 C CA . VAL A 1 183 ? -12.460 -31.425 3.219 1.00 40.00 183 VAL A CA 1
ATOM 1431 C C . VAL A 1 183 ? -11.254 -30.919 2.447 1.00 40.00 183 VAL A C 1
ATOM 1433 O O . VAL A 1 183 ? -11.266 -29.820 1.901 1.00 40.00 183 VAL A O 1
ATOM 1436 N N . GLY A 1 184 ? -10.197 -31.724 2.457 1.00 44.25 184 GLY A N 1
ATOM 1437 C CA . GLY A 1 184 ? -9.241 -31.771 1.365 1.00 44.25 184 GLY A CA 1
ATOM 1438 C C . GLY A 1 184 ? -9.602 -32.976 0.509 1.00 44.25 184 GLY A C 1
ATOM 1439 O O . GLY A 1 184 ? -9.813 -34.048 1.063 1.00 44.25 184 GLY A O 1
ATOM 1440 N N . GLU A 1 185 ? -9.755 -32.772 -0.795 1.00 50.56 185 GLU A N 1
ATOM 1441 C CA . GLU A 1 185 ? -9.175 -33.616 -1.845 1.00 50.56 185 GLU A CA 1
ATOM 1442 C C . GLU A 1 185 ? -9.558 -33.065 -3.226 1.00 50.56 185 GLU A C 1
ATOM 1444 O O . GLU A 1 185 ? -10.661 -32.568 -3.471 1.00 50.56 185 GLU A O 1
ATOM 1449 N N . GLU A 1 186 ? -8.556 -33.095 -4.095 1.00 50.00 186 GLU A N 1
ATOM 1450 C CA . GLU A 1 186 ? -8.482 -32.540 -5.437 1.00 50.00 186 GLU A CA 1
ATOM 1451 C C . GLU A 1 186 ? -9.503 -33.180 -6.392 1.00 50.00 186 GLU A C 1
ATOM 1453 O O . GLU A 1 186 ? -9.625 -34.401 -6.482 1.00 50.00 186 GLU A O 1
ATOM 1458 N N . GLN A 1 187 ? -10.212 -32.358 -7.171 1.00 42.69 187 GLN A N 1
ATOM 1459 C CA . GLN A 1 187 ? -10.933 -32.828 -8.355 1.00 42.69 187 GLN A CA 1
ATOM 1460 C C . GLN A 1 187 ? -9.995 -32.775 -9.559 1.00 42.69 187 GLN A C 1
ATOM 1462 O O . GLN A 1 187 ? -9.701 -31.697 -10.072 1.00 42.69 187 GLN A O 1
ATOM 1467 N N . ILE A 1 188 ? -9.585 -33.943 -10.049 1.00 49.34 188 ILE A N 1
ATOM 1468 C CA . ILE A 1 188 ? -9.070 -34.097 -11.411 1.00 49.34 188 ILE A CA 1
ATOM 1469 C C . ILE A 1 188 ? -10.168 -34.733 -12.265 1.00 49.34 188 ILE A C 1
ATOM 1471 O O . ILE A 1 188 ? -10.628 -35.842 -11.999 1.00 49.34 188 ILE A O 1
ATOM 1475 N N . LEU A 1 189 ? -10.595 -33.993 -13.290 1.00 45.94 189 LEU A N 1
ATOM 1476 C CA . LEU A 1 189 ? -11.414 -34.478 -14.398 1.00 45.94 189 LEU A CA 1
ATOM 1477 C C . LEU A 1 189 ? -10.756 -35.691 -15.070 1.00 45.94 189 LEU A C 1
ATOM 1479 O O . LEU A 1 189 ? -9.560 -35.653 -15.349 1.00 45.94 189 LEU A O 1
ATOM 1483 N N . SER A 1 190 ? -11.566 -36.658 -15.505 1.00 42.84 190 SER A N 1
ATOM 1484 C CA . SER A 1 190 ? -11.408 -37.303 -16.817 1.00 42.84 190 SER A CA 1
ATOM 1485 C C . SER A 1 190 ? -12.715 -37.969 -17.248 1.00 42.84 190 SER A C 1
ATOM 1487 O O . SER A 1 190 ? -13.150 -38.973 -16.696 1.00 42.84 190 SER A O 1
ATOM 1489 N N . THR A 1 191 ? -13.332 -37.352 -18.248 1.00 45.44 191 THR A N 1
ATOM 1490 C CA . THR A 1 191 ? -14.395 -37.876 -19.103 1.00 45.44 191 THR A CA 1
ATOM 1491 C C . THR A 1 191 ? -13.857 -39.021 -19.964 1.00 45.44 191 THR A C 1
ATOM 1493 O O . THR A 1 191 ? -12.875 -38.797 -20.670 1.00 45.44 191 THR A O 1
ATOM 1496 N N . LEU A 1 192 ? -14.511 -40.190 -19.929 1.00 41.66 192 LEU A N 1
ATOM 1497 C CA . LEU A 1 192 ? -14.931 -41.042 -21.065 1.00 41.66 192 LEU A CA 1
ATOM 1498 C C . LEU A 1 192 ? -15.436 -42.402 -20.564 1.00 41.66 192 LEU A C 1
ATOM 1500 O O . LEU A 1 192 ? -14.648 -43.135 -19.929 1.00 41.66 192 LEU A O 1
#

Sequence (192 aa):
MSDFGDLCFTTIPLDLVKPGDDSVLCDKFCIVVEASFMPPVLVDDLEDDESQHLYDADCYWVKRDFLVDRDQLLHDLETSTLTIRNILAVMDIPVRDFMIDQVLTCARQMARSILLLDRRVLYMKVRVDVPPSFDEPSGGGGDEEDDDDDVLSFEPATASSIEKLEIVKVELEGSTNQPCAMVGEEQILSTL